Protein AF-A0A6G0Y316-F1 (afdb_monomer_lite)

Sequence (237 aa):
MKHICSESQSTNQQKNETEIEQNKGTGRTFQEKWKKLYPWIVYHNDKVFCSRCTTAVQNNIVLPQTTIVDKNTKNAFVVSGSPFHSAAVYANVAQKRSENIYNTLNTANSKQMKNSRAALLKIISSILYLTKQGLVIRGGHTGNNSNINQLLKLRSSDSIELDSWLSRTACKWTSHEVQNEIVGLLSQYVQTNLIHQIKDSKYFSIIMDETMDNTVEVPNLGQVGNLGHKCRFCLLS

InterPro domains:
  IPR025398 ZMYM1-like, RNase-like domain [PF14291] (82-216)

Organism: Aphis craccivora (NCBI:txid307492)

Secondary structure (DSSP, 8-state):
----------------------------PPPTHHHHH-TTEEEETTEEEEHHHHHHHHTTPPPP--SSGGGTHIIIIIIS--HHHHHHHHHHHHHHHSPPHHHHHHHHHHHHHHHHHHHHHHHHHHHHHHHHTT--TT-SSSGGG-HHHHHHHHHHSS-HHHHHHHT-TT--TTSHHHHHHHHHHHHHHHHHHHHHHHHH-S-----------------------------------

Structure (mmCIF, N/CA/C/O backbone):
data_AF-A0A6G0Y316-F1
#
_entry.id   AF-A0A6G0Y316-F1
#
loop_
_atom_site.group_PDB
_atom_site.id
_atom_site.type_symbol
_atom_site.label_atom_id
_atom_site.label_alt_id
_atom_site.label_comp_id
_atom_site.label_asym_id
_atom_site.label_entity_id
_atom_site.label_seq_id
_atom_site.pdbx_PDB_ins_code
_atom_site.Cartn_x
_atom_site.Cartn_y
_atom_site.Cartn_z
_atom_site.occupancy
_atom_site.B_iso_or_equiv
_atom_site.auth_seq_id
_atom_site.auth_comp_id
_atom_site.auth_asym_id
_atom_site.auth_atom_id
_atom_site.pdbx_PDB_model_num
ATOM 1 N N . MET A 1 1 ? -29.383 -5.061 -45.281 1.00 30.09 1 MET A N 1
ATOM 2 C CA . MET A 1 1 ? -30.249 -4.588 -46.384 1.00 30.09 1 MET A CA 1
ATOM 3 C C . MET A 1 1 ? -29.635 -3.286 -46.885 1.00 30.09 1 MET A C 1
ATOM 5 O O . MET A 1 1 ? -29.438 -2.412 -46.061 1.00 30.09 1 MET A O 1
ATOM 9 N N . LYS A 1 2 ? -29.030 -3.212 -48.086 1.00 29.86 2 LYS A N 1
ATOM 10 C CA . LYS A 1 2 ? -29.709 -3.069 -49.398 1.00 29.86 2 LYS A CA 1
ATOM 11 C C . LYS A 1 2 ? -30.721 -1.912 -49.309 1.00 29.86 2 LYS A C 1
ATOM 13 O O . LYS A 1 2 ? -31.625 -2.016 -48.498 1.00 29.86 2 LYS A O 1
ATOM 18 N N . HIS A 1 3 ? -30.631 -0.806 -50.043 1.00 27.72 3 HIS A N 1
ATOM 19 C CA . HIS A 1 3 ? -30.512 -0.665 -51.501 1.00 27.72 3 HIS A CA 1
ATOM 20 C C . HIS A 1 3 ? -30.555 0.867 -51.826 1.00 27.72 3 HIS A C 1
ATOM 22 O O . HIS A 1 3 ? -31.036 1.602 -50.974 1.00 27.72 3 HIS A O 1
ATOM 28 N N . ILE A 1 4 ? -29.881 1.369 -52.888 1.00 29.34 4 ILE A N 1
ATOM 29 C CA . ILE A 1 4 ? -30.464 1.961 -54.144 1.00 29.34 4 ILE A CA 1
ATOM 30 C C . ILE A 1 4 ? -31.192 3.314 -53.905 1.00 29.34 4 ILE A C 1
ATOM 32 O O . ILE A 1 4 ? -31.864 3.447 -52.900 1.00 29.34 4 ILE A O 1
ATOM 36 N N . CYS A 1 5 ? -31.104 4.400 -54.683 1.00 26.72 5 CYS A N 1
ATOM 37 C CA . CYS A 1 5 ? -31.154 4.691 -56.134 1.00 26.72 5 CYS A CA 1
ATOM 38 C C . CYS A 1 5 ? -30.609 6.136 -56.321 1.00 26.72 5 CYS A C 1
ATOM 40 O O . CYS A 1 5 ? -30.581 6.875 -55.340 1.00 26.72 5 CYS A O 1
ATOM 42 N N . SER A 1 6 ? -29.978 6.516 -57.444 1.00 28.28 6 SER A N 1
ATOM 43 C CA . SER A 1 6 ? -30.568 7.234 -58.614 1.00 28.28 6 SER A CA 1
ATOM 44 C C . SER A 1 6 ? -31.285 8.552 -58.240 1.00 28.28 6 SER A C 1
ATOM 46 O O . SER A 1 6 ? -31.876 8.657 -57.181 1.00 28.28 6 SER A O 1
ATOM 48 N N . GLU A 1 7 ? -31.277 9.648 -58.995 1.00 28.58 7 GLU A N 1
ATOM 49 C CA . GLU A 1 7 ? -31.195 9.872 -60.436 1.00 28.58 7 GLU A CA 1
ATOM 50 C C . GLU A 1 7 ? -31.144 11.395 -60.640 1.00 28.58 7 GLU A C 1
ATOM 52 O O . GLU A 1 7 ? -31.809 1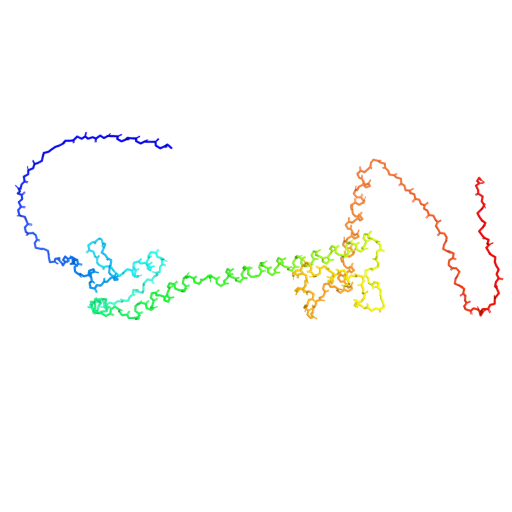2.122 -59.909 1.00 28.58 7 GLU A O 1
ATOM 57 N N . SER A 1 8 ? -30.457 11.864 -61.678 1.00 31.41 8 SER A N 1
ATOM 58 C CA . SER A 1 8 ? -31.070 12.790 -62.641 1.00 31.41 8 SER A CA 1
ATOM 59 C C . SER A 1 8 ? -30.117 12.972 -63.817 1.00 31.41 8 SER A C 1
ATOM 61 O O . SER A 1 8 ? -29.090 13.644 -63.727 1.00 31.41 8 SER A O 1
ATOM 63 N N . GLN A 1 9 ? -30.467 12.292 -64.905 1.00 29.30 9 GLN A N 1
ATOM 64 C CA . GLN A 1 9 ? -29.937 12.485 -66.246 1.00 29.30 9 GLN A CA 1
ATOM 65 C C . GLN A 1 9 ? -30.509 13.768 -66.850 1.00 29.30 9 GLN A C 1
ATOM 67 O O . GLN A 1 9 ? -31.680 14.067 -66.636 1.00 29.30 9 GLN A O 1
ATOM 72 N N . SER A 1 10 ? -29.744 14.396 -67.739 1.00 27.05 10 SER A N 1
ATOM 73 C CA . SER A 1 10 ? -30.272 14.819 -69.041 1.00 27.05 10 SER A CA 1
ATOM 74 C C . SER A 1 10 ? -29.115 15.181 -69.980 1.00 27.05 10 SER A C 1
ATOM 76 O O . SER A 1 10 ? -28.411 16.149 -69.721 1.00 27.05 10 SER A O 1
ATOM 78 N N . THR A 1 11 ? -28.936 14.338 -71.015 1.00 26.19 11 THR A N 1
ATOM 79 C CA . THR A 1 11 ? -28.810 14.659 -72.464 1.00 26.19 11 THR A CA 1
ATOM 80 C C . THR A 1 11 ? -27.903 15.816 -72.911 1.00 26.19 11 THR A C 1
ATOM 82 O O . THR A 1 11 ? -27.936 16.882 -72.330 1.00 26.19 11 THR A O 1
ATOM 85 N N . ASN A 1 12 ? -27.208 15.819 -74.048 1.00 27.95 12 ASN A N 1
ATOM 86 C CA . ASN A 1 12 ? -26.879 14.904 -75.144 1.00 27.95 12 ASN A CA 1
ATOM 87 C C . ASN A 1 12 ? -26.007 15.757 -76.113 1.00 27.95 12 ASN A C 1
ATOM 89 O O . ASN A 1 12 ? -26.073 16.981 -76.068 1.00 27.95 12 ASN A O 1
ATOM 93 N N . GLN A 1 13 ? -25.296 15.105 -77.035 1.00 29.95 13 GLN A N 1
ATOM 94 C CA . GLN A 1 13 ? -24.836 15.639 -78.335 1.00 29.95 13 GLN A CA 1
ATOM 95 C C . GLN A 1 13 ? -23.681 16.669 -78.409 1.00 29.95 13 GLN A C 1
ATOM 97 O O . GLN A 1 13 ? -23.852 17.876 -78.345 1.00 29.95 13 GLN A O 1
ATOM 102 N N . GLN A 1 14 ? -22.495 16.107 -78.680 1.00 30.66 14 GLN A N 1
ATOM 103 C CA . GLN A 1 14 ? -21.706 16.247 -79.921 1.00 30.66 14 GLN A CA 1
ATOM 104 C C . GLN A 1 14 ? -21.401 17.627 -80.553 1.00 30.66 14 GLN A C 1
ATOM 106 O O . GLN A 1 14 ? -22.294 18.339 -80.990 1.00 30.66 14 GLN A O 1
ATOM 111 N N . LYS A 1 15 ? -20.094 17.757 -80.864 1.00 30.06 15 LYS A N 1
ATOM 112 C CA . LYS A 1 15 ? -19.450 18.446 -82.005 1.00 30.06 15 LYS A CA 1
ATOM 113 C C . LYS A 1 15 ? -19.329 19.977 -81.940 1.00 30.06 15 LYS A C 1
ATOM 115 O O . LYS A 1 15 ? -20.289 20.694 -82.169 1.00 30.06 15 LYS A O 1
ATOM 120 N N . ASN A 1 16 ? -18.099 20.479 -81.828 1.00 24.98 16 ASN A N 1
ATOM 121 C CA . ASN A 1 16 ? -17.322 20.851 -83.016 1.00 24.98 16 ASN A CA 1
ATOM 122 C C . ASN A 1 16 ? -15.906 21.316 -82.656 1.00 24.98 16 ASN A C 1
ATOM 124 O O . ASN A 1 16 ? -15.668 21.968 -81.644 1.00 24.98 16 ASN A O 1
ATOM 128 N N . GLU A 1 17 ? -14.992 20.918 -83.532 1.00 42.06 17 GLU A N 1
ATOM 129 C CA . GLU A 1 17 ? -13.629 21.404 -83.689 1.00 42.06 17 GLU A CA 1
ATOM 130 C C . GLU A 1 17 ? -13.634 22.872 -84.110 1.00 42.06 17 GLU A C 1
ATOM 132 O O . GLU A 1 17 ? -14.429 23.226 -84.971 1.00 42.06 17 GLU A O 1
ATOM 137 N N . THR A 1 18 ? -12.726 23.652 -83.519 1.00 28.59 18 THR A N 1
ATOM 138 C CA . THR A 1 18 ? -12.012 24.862 -83.993 1.00 28.59 18 THR A CA 1
ATOM 139 C C . THR A 1 18 ? -11.603 25.589 -82.707 1.00 28.59 18 THR A C 1
ATOM 141 O O . THR A 1 18 ? -12.419 25.746 -81.813 1.00 28.59 18 THR A O 1
ATOM 144 N N . GLU A 1 19 ? -10.370 25.985 -82.441 1.00 30.44 19 GLU A N 1
ATOM 145 C CA . GLU A 1 19 ? -9.339 26.479 -83.329 1.00 30.44 19 GLU A CA 1
ATOM 146 C C . GLU A 1 19 ? -8.000 26.433 -82.587 1.00 30.44 19 GLU A C 1
ATOM 148 O O . GLU A 1 19 ? -7.910 26.441 -81.359 1.00 30.44 19 GLU A O 1
ATOM 153 N N . ILE A 1 20 ? -6.950 26.349 -83.386 1.00 41.41 20 ILE A N 1
ATOM 154 C CA . ILE A 1 20 ? -5.558 26.324 -82.979 1.00 41.41 20 ILE A CA 1
ATOM 155 C C . ILE A 1 20 ? -5.192 27.699 -82.411 1.00 41.41 20 ILE A C 1
ATOM 157 O O . ILE A 1 20 ? -5.025 28.647 -83.169 1.00 41.41 20 ILE A O 1
ATOM 161 N N . GLU A 1 21 ? -4.938 27.781 -81.107 1.00 32.34 21 GLU A N 1
ATOM 162 C CA . GLU A 1 21 ? -4.032 28.794 -80.565 1.00 32.34 21 GLU A CA 1
ATOM 163 C C . GLU A 1 21 ? -2.784 28.113 -80.011 1.00 32.34 21 GLU A C 1
ATOM 165 O O . GLU A 1 21 ? -2.713 27.620 -78.884 1.00 32.34 21 GLU A O 1
ATOM 170 N N . GLN A 1 22 ? -1.764 28.087 -80.869 1.00 41.47 22 GLN A N 1
ATOM 171 C CA . GLN A 1 22 ? -0.386 27.812 -80.500 1.00 41.47 22 GLN A CA 1
ATOM 172 C C . GLN A 1 22 ? 0.116 28.908 -79.555 1.00 41.47 22 GLN A C 1
ATOM 174 O O . GLN A 1 22 ? 0.788 29.849 -79.974 1.00 41.47 22 GLN A O 1
ATOM 179 N N . ASN A 1 23 ? -0.153 28.760 -78.260 1.00 35.62 23 ASN A N 1
ATOM 180 C CA . ASN A 1 23 ? 0.552 29.530 -77.248 1.00 35.62 23 ASN A CA 1
ATOM 181 C C . ASN A 1 23 ? 1.878 28.840 -76.909 1.00 35.62 23 ASN A C 1
ATOM 183 O O . ASN A 1 23 ? 1.945 27.813 -76.232 1.00 35.62 23 ASN A O 1
ATOM 187 N N . LYS A 1 24 ? 2.959 29.427 -77.432 1.00 44.09 24 LYS A N 1
ATOM 188 C CA . LYS A 1 24 ? 4.353 29.118 -77.108 1.00 44.09 24 LYS A CA 1
ATOM 189 C C . LYS A 1 24 ? 4.601 29.330 -75.610 1.00 44.09 24 LYS A C 1
ATOM 191 O O . LYS A 1 24 ? 4.975 30.415 -75.181 1.00 44.09 24 LYS A O 1
ATOM 196 N N . GLY A 1 25 ? 4.458 28.267 -74.828 1.00 38.62 25 GLY A N 1
ATOM 197 C CA . GLY A 1 25 ? 4.992 28.161 -73.475 1.00 38.62 25 GLY A CA 1
ATOM 198 C C . GLY A 1 25 ? 5.894 26.937 -73.400 1.00 38.62 25 GLY A C 1
ATOM 199 O O . GLY A 1 25 ? 5.439 25.814 -73.588 1.00 38.62 25 GLY A O 1
ATOM 200 N N . THR A 1 26 ? 7.187 27.130 -73.160 1.00 51.91 26 THR A N 1
ATOM 201 C CA . THR A 1 26 ? 8.168 26.051 -72.981 1.00 51.91 26 THR A CA 1
ATOM 202 C C . THR A 1 26 ? 7.881 25.261 -71.697 1.00 51.91 26 THR A C 1
ATOM 204 O O . THR A 1 26 ? 8.525 25.472 -70.671 1.00 51.91 26 THR A O 1
ATOM 207 N N . GLY A 1 27 ? 6.894 24.368 -71.725 1.00 51.12 27 GLY A N 1
ATOM 208 C CA . GLY A 1 27 ? 6.526 23.505 -70.606 1.00 51.12 27 GLY A CA 1
ATOM 209 C C . GLY A 1 27 ? 7.041 22.089 -70.826 1.00 51.12 27 GLY A C 1
ATOM 210 O O . GLY A 1 27 ? 6.625 21.412 -71.760 1.00 51.12 27 GLY A O 1
ATOM 211 N N . ARG A 1 28 ? 7.955 21.611 -69.974 1.00 59.91 28 ARG A N 1
ATOM 212 C CA . ARG A 1 28 ? 8.320 20.186 -69.960 1.00 59.91 28 ARG A CA 1
ATOM 213 C C . ARG A 1 28 ? 7.129 19.398 -69.413 1.00 59.91 28 ARG A C 1
ATOM 215 O O . ARG A 1 28 ? 6.837 19.503 -68.228 1.00 59.91 28 ARG A O 1
ATOM 222 N N . THR A 1 29 ? 6.470 18.607 -70.251 1.00 65.94 29 THR A N 1
ATOM 223 C CA . THR A 1 29 ? 5.375 17.724 -69.826 1.00 65.94 29 THR A CA 1
ATOM 224 C C . THR A 1 29 ? 5.932 16.491 -69.112 1.00 65.94 29 THR A C 1
ATOM 226 O O . THR A 1 29 ? 6.978 15.958 -69.499 1.00 65.94 29 THR A O 1
ATOM 229 N N . PHE A 1 30 ? 5.256 16.036 -68.054 1.00 72.88 30 PHE A N 1
ATOM 230 C CA . PHE A 1 30 ? 5.638 14.821 -67.336 1.00 72.88 30 PHE A CA 1
ATOM 231 C C . PHE A 1 30 ? 5.630 13.611 -68.272 1.00 72.88 30 PHE A C 1
ATOM 233 O O . PHE A 1 30 ? 4.677 13.393 -69.016 1.00 72.88 30 PHE A O 1
ATOM 240 N N . GLN A 1 31 ? 6.698 12.814 -68.232 1.00 78.62 31 GLN A N 1
ATOM 241 C CA . GLN A 1 31 ? 6.806 11.612 -69.050 1.00 78.62 31 GLN A CA 1
ATOM 242 C C . GLN A 1 31 ? 6.522 10.388 -68.189 1.00 78.62 31 GLN A C 1
ATOM 244 O O . GLN A 1 31 ? 7.247 10.117 -67.235 1.00 78.62 31 GLN A O 1
ATOM 249 N N . GLU A 1 32 ? 5.522 9.593 -68.564 1.00 73.69 32 GLU A N 1
ATOM 250 C CA . GLU A 1 32 ? 5.104 8.410 -67.799 1.00 73.69 32 GLU A CA 1
ATOM 251 C C . GLU A 1 32 ? 6.239 7.385 -67.615 1.00 73.69 32 GLU A C 1
ATOM 253 O O . GLU A 1 32 ? 6.341 6.715 -66.585 1.00 73.69 32 GLU A O 1
ATOM 258 N N . LYS A 1 33 ? 7.186 7.344 -68.561 1.00 79.00 33 LYS A N 1
ATOM 259 C CA . LYS A 1 33 ? 8.411 6.538 -68.464 1.00 79.00 33 LYS A CA 1
ATOM 260 C C . LYS A 1 33 ? 9.252 6.858 -67.220 1.00 79.00 33 LYS A C 1
ATOM 262 O O . LYS A 1 33 ? 9.916 5.970 -66.693 1.00 79.00 33 LYS A O 1
ATOM 267 N N . TRP A 1 34 ? 9.196 8.090 -66.707 1.00 78.25 34 TRP A N 1
ATOM 268 C CA . TRP A 1 34 ? 9.907 8.485 -65.487 1.00 78.25 34 TRP A CA 1
ATOM 269 C C . TRP A 1 34 ? 9.368 7.776 -64.251 1.00 78.25 34 TRP A C 1
ATOM 271 O O . TRP A 1 34 ? 10.148 7.471 -63.361 1.00 78.25 34 TRP A O 1
ATOM 281 N N . LYS A 1 35 ? 8.077 7.429 -64.217 1.00 75.12 35 LYS A N 1
ATOM 282 C CA . LYS A 1 35 ? 7.497 6.648 -63.118 1.00 75.12 35 LYS A CA 1
ATOM 283 C C . LYS A 1 35 ? 8.056 5.222 -63.072 1.00 75.12 35 LYS A C 1
ATOM 285 O O . LYS A 1 35 ? 8.214 4.662 -61.993 1.00 75.12 35 LYS A O 1
ATOM 290 N N . LYS A 1 36 ? 8.390 4.654 -64.239 1.00 75.81 36 LYS A N 1
ATOM 291 C CA . LYS A 1 36 ? 9.028 3.331 -64.358 1.00 75.81 36 LYS A CA 1
ATOM 292 C C . LYS A 1 36 ? 10.514 3.372 -63.983 1.00 75.81 36 LYS A C 1
ATOM 294 O O . LYS A 1 36 ? 10.997 2.454 -63.335 1.00 75.81 36 LYS A O 1
ATOM 299 N N . LEU A 1 37 ? 11.221 4.435 -64.372 1.00 74.12 37 LEU A N 1
ATOM 300 C CA . LEU A 1 37 ? 12.652 4.625 -64.088 1.00 74.12 37 LEU A CA 1
ATOM 301 C C . LEU A 1 37 ? 12.929 5.072 -62.642 1.00 74.12 37 LEU A C 1
ATOM 303 O O . LEU A 1 37 ? 13.958 4.716 -62.075 1.00 74.12 37 LEU A O 1
ATOM 307 N N . TYR A 1 38 ? 12.013 5.831 -62.037 1.00 74.50 38 TYR A N 1
ATOM 308 C CA . TYR A 1 38 ? 12.184 6.450 -60.723 1.00 74.50 38 TYR A CA 1
ATOM 309 C C . TYR A 1 38 ? 10.939 6.233 -59.844 1.00 74.50 38 TYR A C 1
ATOM 311 O O . TYR A 1 38 ? 10.096 7.125 -59.720 1.00 74.50 38 TYR A O 1
ATOM 319 N N . PRO A 1 39 ? 10.819 5.070 -59.175 1.00 72.81 39 PRO A N 1
ATOM 320 C CA . PRO A 1 39 ? 9.644 4.731 -58.361 1.00 72.81 39 PRO A CA 1
ATOM 321 C C . PRO A 1 39 ? 9.374 5.678 -57.178 1.00 72.81 39 PRO A C 1
ATOM 323 O O . PRO A 1 39 ? 8.288 5.677 -56.609 1.00 72.81 39 PRO A O 1
ATOM 326 N N . TRP A 1 40 ? 10.364 6.479 -56.779 1.00 71.31 40 TRP A N 1
ATOM 327 C CA . TRP A 1 40 ? 10.285 7.423 -55.661 1.00 71.31 40 TRP A CA 1
ATOM 328 C C . TRP A 1 40 ? 9.696 8.795 -56.051 1.00 71.31 40 TRP A C 1
ATOM 330 O O . TRP A 1 40 ? 9.574 9.666 -55.191 1.00 71.31 40 TRP A O 1
ATOM 340 N N . ILE A 1 41 ? 9.316 8.999 -57.316 1.00 78.06 41 ILE A N 1
ATOM 341 C CA . ILE A 1 41 ? 8.699 10.235 -57.816 1.00 78.06 41 ILE A CA 1
ATOM 342 C C . ILE A 1 41 ? 7.165 10.175 -57.716 1.00 78.06 41 ILE A C 1
ATOM 344 O O . ILE A 1 41 ? 6.537 9.197 -58.118 1.00 78.06 41 ILE A O 1
ATOM 348 N N . VAL A 1 42 ? 6.553 11.264 -57.244 1.00 76.69 42 VAL A N 1
ATOM 349 C CA . VAL A 1 42 ? 5.101 11.496 -57.210 1.00 76.69 42 VAL A CA 1
ATOM 350 C C . VAL A 1 42 ? 4.769 12.719 -58.059 1.00 76.69 42 VAL A C 1
ATOM 352 O O . VAL A 1 42 ? 5.425 13.752 -57.942 1.00 76.69 42 VAL A O 1
ATOM 355 N N . TYR A 1 43 ? 3.748 12.615 -58.907 1.00 79.12 43 TYR A N 1
ATOM 356 C CA . TYR A 1 43 ? 3.261 13.725 -59.726 1.00 79.12 43 TYR A CA 1
ATOM 357 C C . TYR A 1 43 ? 2.010 14.339 -59.097 1.00 79.12 43 TYR A C 1
ATOM 359 O O . TYR A 1 43 ? 1.051 13.622 -58.814 1.00 79.12 43 TYR A O 1
ATOM 367 N N . HIS A 1 44 ? 2.028 15.649 -58.862 1.00 75.38 44 HIS A N 1
ATOM 368 C CA . HIS A 1 44 ? 0.893 16.392 -58.317 1.00 75.38 44 HIS A CA 1
ATOM 369 C C . HIS A 1 44 ? 0.945 17.848 -58.802 1.00 75.38 44 HIS A C 1
ATOM 37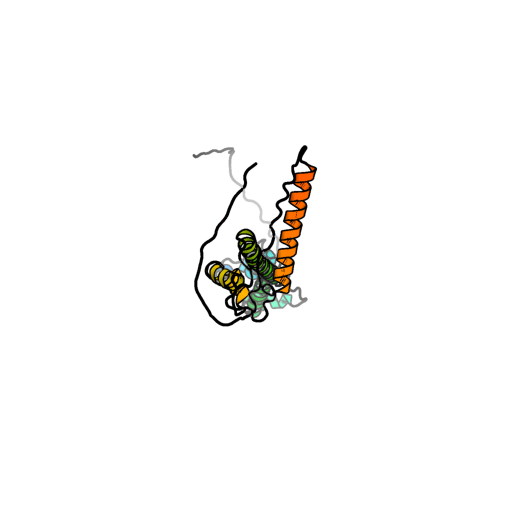1 O O . HIS A 1 44 ? 2.025 18.434 -58.834 1.00 75.38 44 HIS A O 1
ATOM 377 N N . ASN A 1 45 ? -0.194 18.439 -59.175 1.00 73.19 45 ASN A N 1
ATOM 378 C CA . ASN A 1 45 ? -0.311 19.836 -59.636 1.00 73.19 45 ASN A CA 1
ATOM 379 C C . ASN A 1 45 ? 0.756 20.249 -60.669 1.00 73.19 45 ASN A C 1
ATOM 381 O O . ASN A 1 45 ? 1.475 21.231 -60.475 1.00 73.19 45 ASN A O 1
ATOM 385 N N . ASP A 1 46 ? 0.911 19.448 -61.724 1.00 70.00 46 ASP A N 1
ATOM 386 C CA . ASP A 1 46 ? 1.880 19.657 -62.807 1.00 70.00 46 ASP A CA 1
ATOM 387 C C . ASP A 1 46 ? 3.354 19.773 -62.396 1.00 70.00 46 ASP A C 1
ATOM 389 O O . ASP A 1 46 ? 4.204 20.280 -63.131 1.00 70.00 46 ASP A O 1
ATOM 393 N N . LYS A 1 47 ? 3.686 19.243 -61.215 1.00 73.50 47 LYS A N 1
ATOM 394 C CA . LYS A 1 47 ? 5.039 19.199 -60.667 1.00 73.50 47 LYS A CA 1
ATOM 395 C C . LYS A 1 47 ? 5.388 17.793 -60.193 1.00 73.50 47 LYS A C 1
ATOM 397 O O . LYS A 1 47 ? 4.540 16.988 -59.808 1.00 73.50 47 LYS A O 1
ATOM 402 N N . VAL A 1 48 ? 6.682 17.501 -60.238 1.00 72.56 48 VAL A N 1
ATOM 403 C CA . VAL A 1 48 ? 7.271 16.242 -59.782 1.00 72.56 48 VAL A CA 1
ATOM 404 C C . VAL A 1 48 ? 7.873 16.449 -58.398 1.00 72.56 48 VAL A C 1
ATOM 406 O O . VAL A 1 48 ? 8.739 17.300 -58.214 1.00 72.56 48 VAL A O 1
ATOM 409 N N . PHE A 1 49 ? 7.432 15.640 -57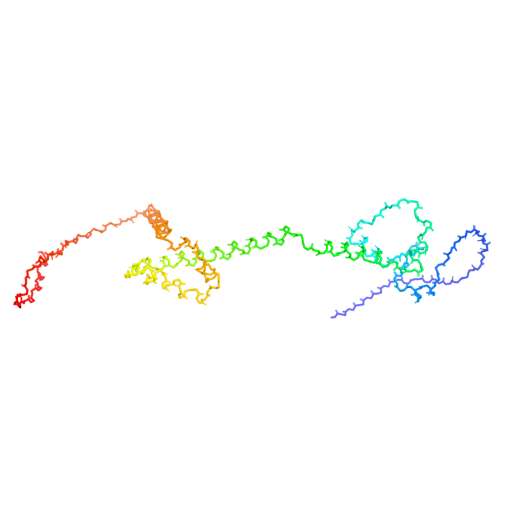.440 1.00 72.75 49 PHE A N 1
ATOM 410 C CA . PHE A 1 49 ? 7.898 15.639 -56.059 1.00 72.75 49 PHE A CA 1
ATOM 411 C C . PHE A 1 49 ? 8.547 14.303 -55.699 1.00 72.75 49 PHE A C 1
ATOM 413 O O . PHE A 1 49 ? 8.247 13.262 -56.277 1.00 72.75 49 PHE A O 1
ATOM 420 N N . CYS A 1 50 ? 9.426 14.317 -54.702 1.00 74.25 50 CYS A N 1
ATOM 421 C CA . CYS A 1 50 ? 9.925 13.099 -54.073 1.00 74.25 50 CYS A CA 1
ATOM 422 C C . CYS A 1 50 ? 8.880 12.582 -53.073 1.00 74.25 50 CYS A C 1
ATOM 424 O O . CYS A 1 50 ? 8.493 13.318 -52.166 1.00 74.25 50 CYS A O 1
ATOM 426 N N . SER A 1 51 ? 8.470 11.314 -53.184 1.00 72.50 51 SER A N 1
ATOM 427 C CA . SER A 1 51 ? 7.492 10.676 -52.286 1.00 72.50 51 SER A CA 1
ATOM 428 C C . SER A 1 51 ? 7.873 10.817 -50.812 1.00 72.50 51 SER A C 1
ATOM 430 O O . SER A 1 51 ? 7.022 11.066 -49.955 1.00 72.50 51 SER A O 1
ATOM 432 N N . ARG A 1 52 ? 9.174 10.719 -50.519 1.00 69.56 52 ARG A N 1
ATOM 433 C CA . ARG A 1 52 ? 9.734 10.846 -49.170 1.00 69.56 52 ARG A CA 1
ATOM 434 C C . ARG A 1 52 ? 9.645 12.282 -48.655 1.00 69.56 52 ARG A C 1
ATOM 436 O O . ARG A 1 52 ? 9.265 12.473 -47.505 1.00 69.56 52 ARG A O 1
ATOM 443 N N . CYS A 1 53 ? 9.904 13.286 -49.498 1.00 68.75 53 CYS A N 1
ATOM 444 C CA . CYS A 1 53 ? 9.696 14.697 -49.150 1.00 68.75 53 CYS A CA 1
ATOM 445 C C . CYS A 1 53 ? 8.222 15.011 -48.909 1.00 68.75 53 CYS A C 1
ATOM 447 O O . CYS A 1 53 ? 7.897 15.662 -47.923 1.00 68.75 53 CYS A O 1
ATOM 449 N N . THR A 1 54 ? 7.332 14.530 -49.780 1.00 69.56 54 THR A N 1
ATOM 450 C CA . THR A 1 54 ? 5.885 14.721 -49.628 1.00 69.56 54 THR A CA 1
ATOM 451 C C . THR A 1 54 ? 5.400 14.119 -48.312 1.00 69.56 54 THR A C 1
ATOM 453 O O . THR A 1 54 ? 4.699 14.785 -47.556 1.00 69.56 54 THR A O 1
ATOM 456 N N . THR A 1 55 ? 5.856 12.907 -47.985 1.00 69.88 55 THR A N 1
ATOM 457 C CA . THR A 1 55 ? 5.554 12.251 -46.705 1.00 69.88 55 THR A CA 1
ATOM 458 C C . THR A 1 55 ? 6.120 13.043 -45.521 1.00 69.88 55 THR A C 1
ATOM 460 O O . THR A 1 55 ? 5.445 13.196 -44.507 1.00 69.88 55 THR A O 1
ATOM 463 N N . ALA A 1 56 ? 7.338 13.583 -45.623 1.00 63.88 56 ALA A N 1
ATOM 464 C CA . ALA A 1 56 ? 7.942 14.387 -44.560 1.00 63.88 56 ALA A CA 1
ATOM 465 C C . ALA A 1 56 ? 7.146 15.677 -44.284 1.00 63.88 56 ALA A C 1
ATOM 467 O O . ALA A 1 56 ? 6.840 15.971 -43.129 1.00 63.88 56 ALA A O 1
ATOM 468 N N . VAL A 1 57 ? 6.739 16.397 -45.333 1.00 63.84 57 VAL A N 1
ATOM 469 C CA . VAL A 1 57 ? 5.914 17.612 -45.219 1.00 63.84 57 VAL A CA 1
ATOM 470 C C . VAL A 1 57 ? 4.529 17.291 -44.649 1.00 63.84 57 VAL A C 1
ATOM 472 O O . VAL A 1 57 ? 4.081 17.986 -43.744 1.00 63.84 57 VAL A O 1
ATOM 475 N N . GLN A 1 58 ? 3.885 16.203 -45.089 1.00 69.12 58 GLN A N 1
ATOM 476 C CA . GLN A 1 58 ? 2.613 15.727 -44.514 1.00 69.12 58 GLN A CA 1
ATOM 477 C C . GLN A 1 58 ? 2.726 15.402 -43.018 1.00 69.12 58 GLN A C 1
ATOM 479 O O . GLN A 1 58 ? 1.778 15.595 -42.264 1.00 69.12 58 GLN A O 1
ATOM 484 N N . ASN A 1 59 ? 3.899 14.949 -42.571 1.00 64.88 59 ASN A N 1
ATOM 485 C CA . ASN A 1 59 ? 4.199 14.717 -41.160 1.00 64.88 59 ASN A CA 1
ATOM 486 C C . ASN A 1 59 ? 4.692 15.983 -40.433 1.00 64.88 59 ASN A C 1
ATOM 488 O O . ASN A 1 59 ? 5.259 15.867 -39.347 1.00 64.88 59 ASN A O 1
ATOM 492 N N . ASN A 1 60 ? 4.493 17.189 -40.982 1.00 62.38 60 ASN A N 1
ATOM 493 C CA . ASN A 1 60 ? 4.925 18.474 -40.414 1.00 62.38 60 ASN A CA 1
ATOM 494 C C . ASN A 1 60 ? 6.430 18.516 -40.081 1.00 62.38 60 ASN A C 1
ATOM 496 O O . ASN A 1 60 ? 6.823 18.982 -39.008 1.00 62.38 60 ASN A O 1
ATOM 500 N N . ILE A 1 61 ? 7.277 17.936 -40.934 1.00 58.75 61 ILE A N 1
ATOM 501 C CA . ILE A 1 61 ? 8.737 18.025 -40.809 1.00 58.75 61 ILE A CA 1
ATOM 502 C C . ILE A 1 61 ? 9.204 19.230 -41.626 1.00 58.75 61 ILE A C 1
ATOM 504 O O . ILE A 1 61 ? 8.923 19.318 -42.821 1.00 58.75 61 ILE A O 1
ATOM 508 N N . VAL A 1 62 ? 9.920 20.155 -40.982 1.00 56.44 62 VAL A N 1
ATOM 509 C CA . VAL A 1 62 ? 10.504 21.321 -41.655 1.00 56.44 62 VAL A CA 1
ATOM 510 C C . VAL A 1 62 ? 11.662 20.841 -42.523 1.00 56.44 62 VAL A C 1
ATOM 512 O O . VAL A 1 62 ? 12.643 20.294 -42.021 1.00 56.44 62 VAL A O 1
ATOM 515 N N . LEU A 1 63 ? 11.539 21.018 -43.837 1.00 55.53 63 LEU A N 1
ATOM 516 C CA . LEU A 1 63 ? 12.640 20.767 -44.759 1.00 55.53 63 LEU A CA 1
ATOM 517 C C . LEU A 1 63 ? 13.611 21.957 -44.699 1.00 55.53 63 LEU A C 1
ATOM 519 O O . LEU A 1 63 ? 13.147 23.100 -44.689 1.00 55.53 63 LEU A O 1
ATOM 523 N N . PRO A 1 64 ? 14.935 21.729 -44.663 1.00 50.78 64 PRO A N 1
ATOM 524 C CA . PRO A 1 64 ? 15.895 22.824 -44.662 1.00 50.78 64 PRO A CA 1
ATOM 525 C C . PRO A 1 64 ? 15.741 23.652 -45.946 1.00 50.78 64 PRO A C 1
ATOM 527 O O . PRO A 1 64 ? 15.899 23.128 -47.047 1.00 50.78 64 PRO A O 1
ATOM 530 N N . GLN A 1 65 ? 15.425 24.942 -45.806 1.00 50.38 65 GLN A N 1
ATOM 531 C CA . GLN A 1 65 ? 15.542 25.913 -46.892 1.00 50.38 65 GLN A CA 1
ATOM 532 C C . GLN A 1 65 ? 16.974 26.440 -46.899 1.00 50.38 65 GLN A C 1
ATOM 534 O O . GLN A 1 65 ? 17.353 27.218 -46.026 1.00 50.38 65 GLN A O 1
ATOM 539 N N . THR A 1 66 ? 17.777 26.027 -47.875 1.00 45.66 66 THR A N 1
ATOM 540 C CA . THR A 1 66 ? 19.064 26.672 -48.146 1.00 45.66 66 THR A CA 1
ATOM 541 C C . THR A 1 66 ? 19.109 27.184 -49.582 1.00 45.66 66 THR A C 1
ATOM 543 O O . THR A 1 66 ? 18.613 26.566 -50.519 1.00 45.66 66 THR A O 1
ATOM 546 N N . THR A 1 67 ? 19.642 28.394 -49.708 1.00 47.16 67 THR A N 1
ATOM 547 C CA . THR A 1 67 ? 19.661 29.296 -50.864 1.00 47.16 67 THR A CA 1
ATOM 548 C C . THR A 1 67 ? 20.500 28.802 -52.053 1.00 47.16 67 THR A C 1
ATOM 550 O O . THR A 1 67 ? 21.423 28.016 -51.886 1.00 47.16 67 THR A O 1
ATOM 553 N N . ILE A 1 68 ? 20.203 29.333 -53.255 1.00 46.44 68 ILE A N 1
ATOM 554 C CA . ILE A 1 68 ? 20.961 29.357 -54.542 1.00 46.44 68 ILE A CA 1
ATOM 555 C C . ILE A 1 68 ? 21.358 27.995 -55.176 1.00 46.44 68 ILE A C 1
ATOM 557 O O . ILE A 1 68 ? 21.512 27.908 -56.397 1.00 46.44 68 ILE A O 1
ATOM 561 N N . VAL A 1 69 ? 21.433 26.899 -54.421 1.00 47.66 69 VAL A N 1
ATOM 562 C CA . VAL A 1 69 ? 21.860 25.558 -54.885 1.00 47.66 69 VAL A CA 1
ATOM 563 C C . VAL A 1 69 ? 20.773 24.825 -55.702 1.00 47.66 69 VAL A C 1
ATOM 565 O O . VAL A 1 69 ? 20.989 23.724 -56.212 1.00 47.66 69 VAL A O 1
ATOM 568 N N . ASP A 1 70 ? 19.628 25.469 -55.945 1.00 49.56 70 ASP A N 1
ATOM 569 C CA . ASP A 1 70 ? 18.506 24.911 -56.707 1.00 49.56 70 ASP A CA 1
ATOM 570 C C . ASP A 1 70 ? 18.826 24.599 -58.177 1.00 49.56 70 ASP A C 1
ATOM 572 O O . ASP A 1 70 ? 18.148 23.781 -58.794 1.00 49.56 70 ASP A O 1
ATOM 576 N N . LYS A 1 71 ? 19.907 25.146 -58.748 1.00 42.72 71 LYS A N 1
ATOM 577 C CA . LYS A 1 71 ? 20.378 24.764 -60.096 1.00 42.72 71 LYS A CA 1
ATOM 578 C C . LYS A 1 71 ? 21.035 23.379 -60.151 1.00 42.72 71 LYS A C 1
ATOM 580 O O . LYS A 1 71 ? 20.942 22.708 -61.177 1.00 42.72 71 LYS A O 1
ATOM 585 N N . ASN A 1 72 ? 21.629 22.910 -59.052 1.00 46.72 72 ASN A N 1
ATOM 586 C CA . ASN A 1 72 ? 22.278 21.593 -58.981 1.00 46.72 72 ASN A CA 1
ATOM 587 C C . ASN A 1 72 ? 21.304 20.467 -58.583 1.00 46.72 72 ASN A C 1
ATOM 589 O O . ASN A 1 72 ? 21.648 19.283 -58.651 1.00 46.72 72 ASN A O 1
ATOM 593 N N . THR A 1 73 ? 20.063 20.817 -58.223 1.00 50.34 73 THR A N 1
ATOM 594 C CA . THR A 1 73 ? 19.012 19.879 -57.793 1.00 50.34 73 THR A CA 1
ATOM 595 C C . THR A 1 73 ? 18.649 18.851 -58.852 1.00 50.34 73 THR A C 1
ATOM 597 O O . THR A 1 73 ? 18.267 17.741 -58.499 1.00 50.34 73 THR A O 1
ATOM 600 N N . LYS A 1 74 ? 18.845 19.142 -60.145 1.00 44.50 74 LYS A N 1
ATOM 601 C CA . LYS A 1 74 ? 18.618 18.145 -61.199 1.00 44.50 74 LYS A CA 1
ATOM 602 C C . LYS A 1 74 ? 19.540 16.930 -61.033 1.00 44.50 74 LYS A C 1
ATOM 604 O O . LYS A 1 74 ? 19.065 15.809 -61.157 1.00 44.50 74 LYS A O 1
ATOM 609 N N . ASN A 1 75 ? 20.814 17.122 -60.689 1.00 43.75 75 ASN A N 1
ATOM 610 C CA . ASN A 1 75 ? 21.738 16.000 -60.485 1.00 43.75 75 ASN A CA 1
ATOM 611 C C . ASN A 1 75 ? 21.486 15.286 -59.147 1.00 43.75 75 ASN A C 1
ATOM 613 O O . ASN A 1 75 ? 21.529 14.060 -59.100 1.00 43.75 75 ASN A O 1
ATOM 617 N N . ALA A 1 76 ? 21.151 16.031 -58.089 1.00 49.03 76 ALA A N 1
ATOM 618 C CA . ALA A 1 76 ? 20.896 15.466 -56.761 1.00 49.03 76 ALA A CA 1
ATOM 619 C C . ALA A 1 76 ? 19.562 14.699 -56.654 1.00 49.03 76 ALA A C 1
ATOM 621 O O . ALA A 1 76 ? 19.498 13.676 -55.969 1.00 49.03 76 ALA A O 1
ATOM 622 N N . PHE A 1 77 ? 18.510 15.176 -57.331 1.00 50.94 77 PHE A N 1
ATOM 623 C CA . PHE A 1 77 ? 17.199 14.528 -57.351 1.00 50.94 77 PHE A CA 1
ATOM 624 C C . PHE A 1 77 ? 17.094 13.498 -58.474 1.00 50.94 77 PHE A C 1
ATOM 626 O O . PHE A 1 77 ? 16.724 12.369 -58.202 1.00 50.94 77 PHE A O 1
ATOM 633 N N . VAL A 1 78 ? 17.426 13.838 -59.723 1.00 47.97 78 VAL A N 1
ATOM 634 C CA . VAL A 1 78 ? 17.036 13.011 -60.883 1.00 47.97 78 VAL A CA 1
ATOM 635 C C . VAL A 1 78 ? 18.015 11.869 -61.171 1.00 47.97 78 VAL A C 1
ATOM 637 O O . VAL A 1 78 ? 17.591 10.832 -61.670 1.00 47.97 78 VAL A O 1
ATOM 640 N N . VAL A 1 79 ? 19.311 12.024 -60.876 1.00 44.62 79 VAL A N 1
ATOM 641 C CA . VAL A 1 79 ? 20.329 11.066 -61.353 1.00 44.62 79 VAL A CA 1
ATOM 642 C C . VAL A 1 79 ? 20.725 10.036 -60.296 1.00 44.62 79 VAL A C 1
ATOM 644 O O . VAL A 1 79 ? 20.831 8.860 -60.624 1.00 44.62 79 VAL A O 1
ATOM 647 N N . SER A 1 80 ? 20.924 10.437 -59.039 1.00 48.97 80 SER A N 1
ATOM 648 C CA . SER A 1 80 ? 21.514 9.547 -58.025 1.00 48.97 80 SER A CA 1
ATOM 649 C C . SER A 1 80 ? 20.663 9.311 -56.782 1.00 48.97 80 SER A C 1
ATOM 651 O O . SER A 1 80 ? 21.045 8.466 -55.979 1.00 48.97 80 SER A O 1
ATOM 653 N N . GLY A 1 81 ? 19.528 10.008 -56.611 1.00 53.75 81 GLY A N 1
ATOM 654 C CA . GLY A 1 81 ? 18.660 9.843 -55.439 1.00 53.75 81 GLY A CA 1
ATOM 655 C C . GLY A 1 81 ? 19.477 9.825 -54.146 1.00 53.75 81 GLY A C 1
ATOM 656 O O . GLY A 1 81 ? 19.516 8.803 -53.467 1.00 53.75 81 GLY A O 1
ATOM 657 N N . SER A 1 82 ? 20.204 10.917 -53.879 1.00 57.66 82 SER A N 1
ATOM 658 C CA . SER A 1 82 ? 21.287 10.968 -52.888 1.00 57.66 82 SER A CA 1
ATOM 659 C C . SER A 1 82 ? 20.968 10.172 -51.603 1.00 57.66 82 SER A C 1
ATOM 661 O O . SER A 1 82 ? 19.996 10.500 -50.908 1.00 57.66 82 SER A O 1
ATOM 663 N N . PRO A 1 83 ? 21.784 9.160 -51.240 1.00 55.03 83 PRO A N 1
ATOM 664 C CA . PRO A 1 83 ? 21.643 8.408 -49.992 1.00 55.03 83 PRO A CA 1
ATOM 665 C C . PRO A 1 83 ? 21.562 9.318 -48.765 1.00 55.03 83 PRO A C 1
ATOM 667 O O . PRO A 1 83 ? 20.845 9.011 -47.818 1.00 55.03 83 PRO A O 1
ATOM 670 N N . PHE A 1 84 ? 22.217 10.481 -48.822 1.00 53.44 84 PHE A N 1
ATOM 671 C CA . PHE A 1 84 ? 22.194 11.499 -47.776 1.00 53.44 84 PHE A CA 1
ATOM 672 C C . PHE A 1 84 ? 20.824 12.165 -47.623 1.00 53.44 84 PHE A C 1
ATOM 674 O O . PHE A 1 84 ? 20.397 12.418 -46.502 1.00 53.44 84 PHE A O 1
ATOM 681 N N . HIS A 1 85 ? 20.095 12.397 -48.720 1.00 64.00 85 HIS A N 1
ATOM 682 C CA . HIS A 1 85 ? 18.734 12.934 -48.659 1.00 64.00 85 HIS A CA 1
ATOM 683 C C . HIS A 1 85 ? 17.772 11.920 -48.032 1.00 64.00 85 HIS A C 1
ATOM 685 O O . HIS A 1 85 ? 17.000 12.250 -47.134 1.00 64.00 85 HIS A O 1
ATOM 691 N N . SER A 1 86 ? 17.870 10.660 -48.462 1.00 60.16 86 SER A N 1
ATOM 692 C CA . SER A 1 86 ? 17.127 9.556 -47.859 1.00 60.16 86 SER A CA 1
ATOM 693 C C . SER A 1 86 ? 17.431 9.432 -46.364 1.00 60.16 86 SER A C 1
ATOM 695 O O . SER A 1 86 ? 16.512 9.444 -45.550 1.00 60.16 86 SER A O 1
ATOM 697 N N . ALA A 1 87 ? 18.712 9.358 -46.000 1.00 61.19 87 ALA A N 1
ATOM 698 C CA . ALA A 1 87 ? 19.162 9.222 -44.621 1.00 61.19 87 ALA A CA 1
ATOM 699 C C . ALA A 1 87 ? 18.718 10.404 -43.749 1.00 61.19 87 ALA A C 1
ATOM 701 O O . ALA A 1 87 ? 18.241 10.184 -42.641 1.00 61.19 87 ALA A O 1
ATOM 702 N N . ALA A 1 88 ? 18.783 11.638 -44.259 1.00 63.41 88 ALA A N 1
ATOM 703 C CA . ALA A 1 88 ? 18.315 12.820 -43.543 1.00 63.41 88 ALA A CA 1
ATOM 704 C C . ALA A 1 88 ? 16.798 12.785 -43.302 1.00 63.41 88 ALA A C 1
ATOM 706 O O . ALA A 1 88 ? 16.351 13.068 -42.192 1.00 63.41 88 ALA A O 1
ATOM 707 N N . VAL A 1 89 ? 15.993 12.394 -44.297 1.00 65.81 89 VAL A N 1
ATOM 708 C CA . VAL A 1 89 ? 14.537 12.256 -44.119 1.00 65.81 89 VAL A CA 1
ATOM 709 C C . VAL A 1 89 ? 14.212 11.138 -43.124 1.00 65.81 89 VAL A C 1
ATOM 711 O O . VAL A 1 89 ? 13.399 11.351 -42.227 1.00 65.81 89 VAL A O 1
ATOM 714 N N . TYR A 1 90 ? 14.876 9.981 -43.209 1.00 65.38 90 TYR A N 1
ATOM 715 C CA . TYR A 1 90 ? 14.682 8.890 -42.246 1.00 65.38 90 TYR A CA 1
ATOM 716 C C . TYR A 1 90 ? 15.119 9.270 -40.825 1.00 65.38 90 TYR A C 1
ATOM 718 O O . TYR A 1 90 ? 14.400 8.950 -39.882 1.00 65.38 90 TYR A O 1
ATOM 726 N N . ALA A 1 91 ? 16.230 9.994 -40.658 1.00 65.00 91 ALA A N 1
ATOM 727 C CA . ALA A 1 91 ? 16.691 10.474 -39.355 1.00 65.00 91 ALA A CA 1
ATOM 728 C C . ALA A 1 91 ? 15.692 11.456 -38.720 1.00 65.00 91 ALA A C 1
ATOM 730 O O . ALA A 1 91 ? 15.360 11.318 -37.546 1.00 65.00 91 ALA A O 1
ATOM 731 N N . ASN A 1 92 ? 15.139 12.387 -39.503 1.00 62.75 92 ASN A N 1
ATOM 732 C CA . ASN A 1 92 ? 14.129 13.333 -39.017 1.00 62.75 92 ASN A CA 1
ATOM 733 C C . ASN A 1 92 ? 12.790 12.649 -38.691 1.00 62.75 92 ASN A C 1
ATOM 735 O O . ASN A 1 92 ? 12.158 12.960 -37.682 1.00 62.75 92 ASN A O 1
ATOM 739 N N . VAL A 1 93 ? 12.361 11.677 -39.505 1.00 63.41 93 VAL A N 1
ATOM 740 C CA . VAL A 1 93 ? 11.161 10.869 -39.220 1.00 63.41 93 VAL A CA 1
ATOM 741 C C . VAL A 1 93 ? 11.360 10.021 -37.958 1.00 63.41 93 VAL A C 1
ATOM 743 O O . VAL A 1 93 ? 10.440 9.923 -37.149 1.00 63.41 93 VAL A O 1
ATOM 746 N N . ALA A 1 94 ? 12.546 9.441 -37.753 1.00 65.44 94 ALA A N 1
ATOM 747 C CA . ALA A 1 94 ? 12.874 8.674 -36.552 1.00 65.44 94 ALA A CA 1
ATOM 748 C C . ALA A 1 94 ? 12.896 9.555 -35.289 1.00 65.44 94 ALA A C 1
ATOM 750 O O . ALA A 1 94 ? 12.313 9.168 -34.282 1.00 65.44 94 ALA A O 1
ATOM 751 N N . GLN A 1 95 ? 13.472 10.761 -35.361 1.00 63.78 95 GLN A N 1
ATOM 752 C CA . GLN A 1 95 ? 13.473 11.731 -34.254 1.00 63.78 95 GLN A CA 1
ATOM 753 C C . GLN A 1 95 ? 12.072 12.237 -33.889 1.00 63.78 95 GLN A C 1
ATOM 755 O O . GLN A 1 95 ? 11.796 12.512 -32.728 1.00 63.78 95 GLN A O 1
ATOM 760 N N . LYS A 1 96 ? 11.155 12.346 -34.858 1.00 62.97 96 LYS A N 1
ATOM 761 C CA . LYS A 1 96 ? 9.765 12.738 -34.574 1.00 62.97 96 LYS A CA 1
ATOM 762 C C . LYS A 1 96 ? 8.904 11.574 -34.068 1.00 62.97 96 LYS A C 1
ATOM 764 O O . LYS A 1 96 ? 7.893 11.806 -33.412 1.00 62.97 96 LYS A O 1
ATOM 769 N N . ARG A 1 97 ? 9.292 10.331 -34.381 1.00 61.12 97 ARG A N 1
ATOM 770 C CA . ARG A 1 97 ? 8.641 9.100 -33.902 1.00 61.12 97 ARG A CA 1
ATOM 771 C C . ARG A 1 97 ? 9.140 8.629 -32.542 1.00 61.12 97 ARG A C 1
ATOM 773 O O . ARG A 1 97 ? 8.435 7.842 -31.917 1.00 61.12 97 ARG A O 1
ATOM 780 N N . SER A 1 98 ? 10.319 9.059 -32.087 1.00 62.81 98 SER A N 1
ATOM 781 C CA . SER A 1 98 ? 10.725 8.794 -30.710 1.00 62.81 98 SER A CA 1
ATOM 782 C C . SER A 1 98 ? 9.731 9.480 -29.782 1.00 62.81 98 SER A C 1
ATOM 784 O O . SER A 1 98 ? 9.542 10.696 -29.869 1.00 62.81 98 SER A O 1
ATOM 786 N N . GLU A 1 99 ? 9.067 8.690 -28.937 1.00 64.25 99 GLU A N 1
ATOM 787 C CA . GLU A 1 99 ? 8.213 9.215 -27.879 1.00 64.25 99 GLU A CA 1
ATOM 788 C C . GLU A 1 99 ? 8.972 10.298 -27.116 1.00 64.25 99 GLU A C 1
ATOM 790 O O . GLU A 1 99 ? 10.178 10.185 -26.875 1.00 64.25 99 GLU A O 1
ATOM 795 N N . ASN A 1 100 ? 8.271 11.372 -26.757 1.00 77.88 100 ASN A N 1
ATOM 796 C CA . ASN A 1 100 ? 8.874 12.411 -25.945 1.00 77.88 100 ASN A CA 1
ATOM 797 C C . ASN A 1 100 ? 9.428 11.755 -24.671 1.00 77.88 100 ASN A C 1
ATOM 799 O O . ASN A 1 100 ? 8.662 11.154 -23.917 1.00 77.88 100 ASN A O 1
ATOM 803 N N . ILE A 1 101 ? 10.736 11.889 -24.432 1.00 83.00 101 ILE A N 1
ATOM 804 C CA . ILE A 1 101 ? 11.419 11.345 -23.249 1.00 83.00 101 ILE A CA 1
ATOM 805 C C . ILE A 1 101 ? 10.668 11.743 -21.971 1.00 83.00 101 ILE A C 1
ATOM 807 O O . ILE A 1 101 ? 10.552 10.940 -21.048 1.00 83.00 101 ILE A O 1
ATOM 811 N N . TYR A 1 102 ? 10.084 12.945 -21.945 1.00 83.12 102 TYR A N 1
ATOM 812 C CA . TYR A 1 102 ? 9.209 13.407 -20.873 1.00 83.12 102 TYR A CA 1
ATOM 813 C C . TYR A 1 102 ? 8.000 12.487 -20.653 1.00 83.12 102 TYR A C 1
ATOM 815 O O . TYR A 1 102 ? 7.725 12.105 -19.520 1.00 83.12 102 TYR A O 1
ATOM 823 N N . ASN A 1 103 ? 7.292 12.093 -21.715 1.00 85.06 103 ASN A N 1
ATOM 824 C CA . ASN A 1 103 ? 6.122 11.217 -21.618 1.00 85.06 103 ASN A CA 1
ATOM 825 C C . ASN A 1 103 ? 6.515 9.816 -21.145 1.00 85.06 103 ASN A C 1
ATOM 827 O O . ASN A 1 103 ? 5.838 9.248 -20.284 1.00 85.06 103 ASN A O 1
ATOM 831 N N . THR A 1 104 ? 7.622 9.274 -21.654 1.00 86.50 104 THR A N 1
ATOM 832 C CA . THR A 1 104 ? 8.143 7.969 -21.228 1.00 86.50 104 THR A CA 1
ATOM 833 C C . THR A 1 104 ? 8.560 8.001 -19.754 1.00 86.50 104 THR A C 1
ATOM 835 O O . THR A 1 104 ? 8.153 7.132 -18.980 1.00 86.50 104 THR A O 1
ATOM 838 N N . LEU A 1 105 ? 9.285 9.041 -19.325 1.0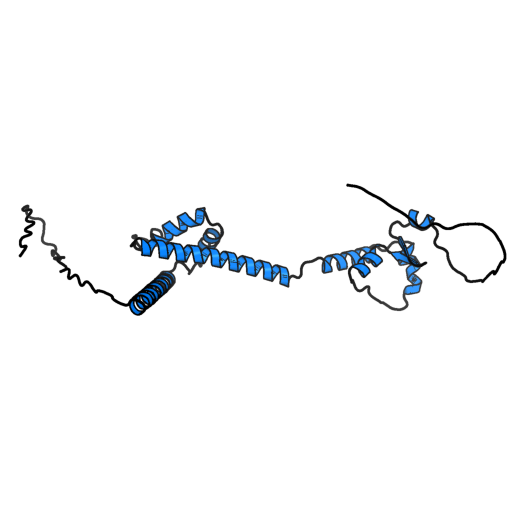0 89.94 105 LEU A N 1
ATOM 839 C CA . LEU A 1 105 ? 9.688 9.236 -17.930 1.00 89.94 105 LEU A CA 1
ATOM 840 C C . LEU A 1 105 ? 8.474 9.420 -17.011 1.00 89.94 105 LEU A C 1
ATOM 842 O O . LEU A 1 105 ? 8.389 8.791 -15.958 1.00 89.94 105 LEU A O 1
ATOM 846 N N . ASN A 1 106 ? 7.503 10.236 -17.421 1.00 93.75 106 ASN A N 1
ATOM 847 C CA . ASN A 1 106 ? 6.277 10.463 -16.663 1.00 93.75 106 ASN A CA 1
ATOM 848 C C . ASN A 1 106 ? 5.460 9.171 -16.499 1.00 93.75 106 ASN A C 1
ATOM 850 O O . ASN A 1 106 ? 4.942 8.881 -15.417 1.00 93.75 106 ASN A O 1
ATOM 854 N N . THR A 1 107 ? 5.392 8.355 -17.552 1.00 91.94 107 THR A N 1
ATOM 855 C CA . THR A 1 107 ? 4.719 7.050 -17.521 1.00 91.94 107 THR A CA 1
ATOM 856 C C . THR A 1 107 ? 5.435 6.082 -16.578 1.00 91.94 107 THR A C 1
ATOM 858 O O . THR A 1 107 ? 4.784 5.430 -15.756 1.00 91.94 107 THR A O 1
ATOM 861 N N . ALA A 1 108 ? 6.769 6.023 -16.632 1.00 92.69 108 ALA A N 1
ATOM 862 C CA . ALA A 1 108 ? 7.576 5.199 -15.734 1.00 92.69 108 ALA A CA 1
ATOM 863 C C . ALA A 1 108 ? 7.413 5.621 -14.262 1.00 92.69 108 ALA A C 1
ATOM 865 O O . ALA A 1 108 ? 7.123 4.776 -13.411 1.00 92.69 108 ALA A O 1
ATOM 866 N N . ASN A 1 109 ? 7.490 6.923 -13.974 1.00 94.25 109 ASN A N 1
ATOM 867 C CA . ASN A 1 109 ? 7.272 7.478 -12.636 1.00 94.25 109 ASN A CA 1
ATOM 868 C C . ASN A 1 109 ? 5.871 7.147 -12.114 1.00 94.25 109 ASN A C 1
ATOM 870 O O . ASN A 1 109 ? 5.716 6.648 -10.999 1.00 94.25 109 ASN A O 1
ATOM 874 N N . SER A 1 110 ? 4.845 7.343 -12.944 1.00 94.69 110 SER A N 1
ATOM 875 C CA . SER A 1 110 ? 3.458 7.026 -12.592 1.00 94.69 110 SER A CA 1
ATOM 876 C C . SER A 1 110 ? 3.274 5.541 -12.272 1.00 94.69 110 SER A C 1
ATOM 878 O O . SER A 1 110 ? 2.586 5.190 -11.311 1.00 94.69 110 SER A O 1
ATOM 880 N N . LYS A 1 111 ? 3.914 4.650 -13.040 1.00 94.81 111 LYS A N 1
ATOM 881 C CA . LYS A 1 111 ? 3.905 3.205 -12.779 1.00 94.81 111 LYS A CA 1
ATOM 882 C C . LYS A 1 111 ? 4.596 2.874 -11.454 1.00 94.81 111 LYS A C 1
ATOM 884 O O . LYS A 1 111 ? 4.030 2.151 -10.638 1.00 94.81 111 LYS A O 1
ATOM 889 N N . GLN A 1 112 ? 5.768 3.450 -11.196 1.00 93.25 112 GLN A N 1
ATOM 890 C CA . GLN A 1 112 ? 6.493 3.248 -9.941 1.00 93.25 112 GLN A CA 1
ATOM 891 C C . GLN A 1 112 ? 5.692 3.735 -8.725 1.00 93.25 112 GLN A C 1
ATOM 893 O O . GLN A 1 112 ? 5.643 3.045 -7.704 1.00 93.25 112 GLN A O 1
ATOM 898 N N . MET A 1 113 ? 5.028 4.890 -8.831 1.00 94.44 113 MET A N 1
ATOM 899 C CA . MET A 1 113 ? 4.150 5.412 -7.782 1.00 94.44 113 MET A CA 1
ATOM 900 C C . MET A 1 113 ? 2.987 4.461 -7.501 1.00 94.44 113 MET A C 1
ATOM 902 O O . MET A 1 113 ? 2.722 4.153 -6.339 1.00 94.44 113 MET A O 1
ATOM 906 N N . LYS A 1 114 ? 2.314 3.961 -8.545 1.00 95.81 114 LYS A N 1
ATOM 907 C CA . LYS A 1 114 ? 1.214 2.995 -8.399 1.00 95.81 114 LYS A CA 1
ATOM 908 C C . LYS A 1 114 ? 1.674 1.720 -7.695 1.00 95.81 114 LYS A C 1
ATOM 910 O O . LYS A 1 114 ? 1.057 1.331 -6.706 1.00 95.81 114 LYS A O 1
ATOM 915 N N . ASN A 1 115 ? 2.791 1.139 -8.129 1.00 94.44 115 ASN A N 1
ATOM 916 C CA . ASN A 1 115 ? 3.347 -0.073 -7.521 1.00 94.44 115 ASN A CA 1
ATOM 917 C C . ASN A 1 115 ? 3.732 0.156 -6.051 1.00 94.44 115 ASN A C 1
ATOM 919 O O . ASN A 1 115 ? 3.408 -0.647 -5.182 1.00 94.44 115 ASN A O 1
ATOM 923 N N . SER A 1 116 ? 4.357 1.298 -5.753 1.00 93.25 116 SER A N 1
ATOM 924 C CA . SER A 1 116 ? 4.743 1.665 -4.385 1.00 93.25 116 SER A CA 1
ATOM 925 C C . SER A 1 116 ? 3.523 1.826 -3.471 1.00 93.25 116 SER A C 1
ATOM 927 O O . SER A 1 116 ? 3.527 1.345 -2.340 1.00 93.25 116 SER A O 1
ATOM 929 N N . ARG A 1 117 ? 2.447 2.457 -3.962 1.00 95.19 117 ARG A N 1
ATOM 930 C CA . ARG A 1 117 ? 1.186 2.587 -3.212 1.00 95.19 117 ARG A CA 1
ATOM 931 C C . ARG A 1 117 ? 0.518 1.233 -2.991 1.00 95.19 117 ARG A C 1
ATOM 933 O O . ARG A 1 117 ? 0.020 0.990 -1.896 1.00 95.19 117 ARG A O 1
ATOM 940 N N . ALA A 1 118 ? 0.526 0.358 -3.997 1.00 95.38 118 ALA A N 1
ATOM 941 C CA . ALA A 1 118 ? -0.012 -0.992 -3.871 1.00 95.38 118 ALA A CA 1
ATOM 942 C C . ALA A 1 118 ? 0.712 -1.774 -2.764 1.00 95.38 118 ALA A C 1
ATOM 944 O O . ALA A 1 118 ? 0.052 -2.302 -1.870 1.00 95.38 118 ALA A O 1
ATOM 945 N N . ALA A 1 119 ? 2.049 -1.761 -2.751 1.00 94.94 119 ALA A N 1
ATOM 946 C CA . ALA A 1 119 ? 2.844 -2.394 -1.699 1.00 94.94 119 ALA A CA 1
ATOM 947 C C . ALA A 1 119 ? 2.536 -1.811 -0.305 1.00 94.94 119 ALA A C 1
ATOM 949 O O . ALA A 1 119 ? 2.269 -2.562 0.634 1.00 94.94 119 ALA A O 1
ATOM 950 N N . LEU A 1 120 ? 2.479 -0.479 -0.175 1.00 95.12 120 LEU A N 1
ATOM 951 C CA . LEU A 1 120 ? 2.169 0.181 1.099 1.00 95.12 120 LEU A CA 1
ATOM 952 C C . LEU A 1 120 ? 0.782 -0.208 1.636 1.00 95.12 120 LEU A C 1
ATOM 954 O O . LEU A 1 120 ? 0.637 -0.507 2.820 1.00 95.12 120 LEU A O 1
ATOM 958 N N . LEU A 1 121 ? -0.236 -0.269 0.773 1.00 96.06 121 LEU A N 1
ATOM 959 C CA . LEU A 1 121 ? -1.584 -0.703 1.161 1.00 96.06 121 LEU A CA 1
ATOM 960 C C . LEU A 1 121 ? -1.603 -2.150 1.671 1.00 96.06 121 LEU A C 1
ATOM 962 O O . LEU A 1 121 ? -2.338 -2.475 2.609 1.00 96.06 121 LEU A O 1
ATOM 966 N N . LYS A 1 122 ? -0.783 -3.035 1.094 1.00 95.88 122 LYS A N 1
ATOM 967 C CA . LYS A 1 122 ? -0.634 -4.409 1.593 1.00 95.88 122 LYS A CA 1
ATOM 968 C C . LYS A 1 122 ? 0.018 -4.429 2.977 1.00 95.88 122 LYS A C 1
ATOM 970 O O . LYS A 1 122 ? -0.438 -5.189 3.828 1.00 95.88 122 LYS A O 1
ATOM 975 N N . ILE A 1 123 ? 0.995 -3.564 3.246 1.00 95.44 123 ILE A N 1
ATOM 976 C CA . ILE A 1 123 ? 1.610 -3.438 4.578 1.00 95.44 123 ILE A CA 1
ATOM 977 C C . ILE A 1 123 ? 0.593 -2.932 5.606 1.00 95.44 123 ILE A C 1
ATOM 979 O O . ILE A 1 123 ? 0.366 -3.600 6.615 1.00 95.44 123 ILE A O 1
ATOM 983 N N . ILE A 1 124 ? -0.091 -1.820 5.319 1.00 96.56 124 ILE A N 1
ATOM 984 C CA . ILE A 1 124 ? -1.100 -1.237 6.219 1.00 96.56 124 ILE A CA 1
ATOM 985 C C . ILE A 1 124 ? -2.218 -2.244 6.511 1.00 96.56 124 ILE A C 1
ATOM 987 O O . ILE A 1 124 ? -2.569 -2.459 7.668 1.00 96.56 124 ILE A O 1
ATOM 991 N N . SER A 1 125 ? -2.752 -2.912 5.484 1.00 96.88 125 SER A N 1
ATOM 992 C CA . SER A 1 125 ? -3.808 -3.918 5.679 1.00 96.88 125 SER A CA 1
ATOM 993 C C . SER A 1 125 ? -3.336 -5.149 6.458 1.00 96.88 125 SER A C 1
ATOM 995 O O . SER A 1 125 ? -4.142 -5.767 7.145 1.00 96.88 125 SER A O 1
ATOM 997 N N . SER A 1 126 ? -2.049 -5.500 6.386 1.00 96.44 126 SER A N 1
ATOM 998 C CA . SER A 1 126 ? -1.470 -6.587 7.189 1.00 96.44 126 SER A CA 1
ATOM 999 C C . SER A 1 126 ? -1.379 -6.203 8.663 1.00 96.44 126 SER A C 1
ATOM 1001 O O . SER A 1 126 ? -1.755 -6.993 9.523 1.00 96.44 126 SER A O 1
ATOM 1003 N N . ILE A 1 127 ? -0.954 -4.971 8.960 1.00 96.06 127 ILE A N 1
ATOM 1004 C CA . ILE A 1 127 ? -0.958 -4.439 10.329 1.00 96.06 127 ILE A CA 1
ATOM 1005 C C . ILE A 1 127 ? -2.390 -4.381 10.865 1.00 96.06 127 ILE A C 1
ATOM 1007 O O . ILE A 1 127 ? -2.645 -4.881 11.954 1.00 96.06 127 ILE A O 1
ATOM 1011 N N . LEU A 1 128 ? -3.332 -3.856 10.075 1.00 96.81 128 LEU A N 1
ATOM 1012 C CA . LEU A 1 128 ? -4.751 -3.812 10.435 1.00 96.81 128 LEU A CA 1
ATOM 1013 C C . LEU A 1 128 ? -5.328 -5.207 10.715 1.00 96.81 128 LEU A C 1
ATOM 1015 O O . LEU A 1 128 ? -6.146 -5.369 11.614 1.00 96.81 128 LEU A O 1
ATOM 1019 N N . TYR A 1 129 ? -4.930 -6.216 9.940 1.00 97.12 129 TYR A N 1
ATOM 1020 C CA . TYR A 1 129 ? -5.343 -7.592 10.190 1.00 97.12 129 TYR A CA 1
ATOM 1021 C C . TYR A 1 129 ? -4.841 -8.075 11.555 1.00 97.12 129 TYR A C 1
ATOM 1023 O O . TYR A 1 129 ? -5.643 -8.532 12.365 1.00 97.12 129 TYR A O 1
ATOM 1031 N N . LEU A 1 130 ? -3.545 -7.917 11.840 1.00 95.75 130 LEU A N 1
ATOM 1032 C CA . LEU A 1 130 ? -2.955 -8.349 13.110 1.00 95.75 130 LEU A CA 1
ATOM 1033 C C . LEU A 1 130 ? -3.597 -7.640 14.308 1.00 95.75 130 LEU A C 1
ATOM 1035 O O . LEU A 1 130 ? -3.951 -8.304 15.279 1.00 95.75 130 LEU A O 1
ATOM 1039 N N . THR A 1 131 ? -3.818 -6.324 14.218 1.00 94.56 131 THR A N 1
ATOM 1040 C CA . THR A 1 131 ? -4.464 -5.562 15.297 1.00 94.56 131 THR A CA 1
ATOM 1041 C C . THR A 1 131 ? -5.908 -5.994 15.519 1.00 94.56 131 THR A C 1
ATOM 1043 O O . THR A 1 131 ? -6.319 -6.155 16.663 1.00 94.56 131 THR A O 1
ATOM 1046 N N . LYS A 1 132 ? -6.672 -6.255 14.450 1.00 94.38 132 LYS A N 1
ATOM 1047 C CA . LYS A 1 132 ? -8.049 -6.760 14.557 1.00 94.38 132 LYS A CA 1
ATOM 1048 C C . LYS A 1 132 ? -8.144 -8.146 15.189 1.00 94.38 132 LYS A C 1
ATOM 1050 O O . LYS A 1 132 ? -9.130 -8.420 15.858 1.00 94.38 132 LYS A O 1
ATOM 1055 N N . GLN A 1 133 ? -7.155 -9.009 14.962 1.00 95.25 133 GLN A N 1
ATOM 1056 C CA . GLN A 1 133 ? -7.110 -10.349 15.557 1.00 95.25 133 GLN A CA 1
ATOM 1057 C C . GLN A 1 133 ? -6.517 -10.361 16.976 1.00 95.25 133 GLN A C 1
ATOM 1059 O O . GLN A 1 133 ? -6.428 -11.422 17.583 1.00 95.25 133 GLN A O 1
ATOM 1064 N N . GLY A 1 134 ? -6.063 -9.215 17.500 1.00 92.00 134 GLY A N 1
ATOM 1065 C CA . GLY A 1 134 ? -5.361 -9.158 18.786 1.00 92.00 134 GLY A CA 1
ATOM 1066 C C . GLY A 1 134 ? -3.993 -9.853 18.769 1.00 92.00 134 GLY A C 1
ATOM 1067 O O . GLY A 1 134 ? -3.472 -10.222 19.818 1.00 92.00 134 GLY A O 1
ATOM 1068 N N . LEU A 1 135 ? -3.397 -10.049 17.587 1.00 92.69 135 LEU A N 1
ATOM 1069 C CA . LEU A 1 135 ? -2.095 -10.694 17.445 1.00 92.69 135 LEU A CA 1
ATOM 1070 C C . LEU A 1 135 ? -0.967 -9.679 17.630 1.00 92.69 135 LEU A C 1
ATOM 1072 O O . LEU A 1 135 ? -0.972 -8.588 17.056 1.00 92.69 135 LEU A O 1
ATOM 1076 N N . VAL A 1 136 ? 0.061 -10.074 18.382 1.00 91.25 136 VAL A N 1
ATOM 1077 C CA . VAL A 1 136 ? 1.248 -9.240 18.597 1.00 91.25 136 VAL A CA 1
ATOM 1078 C C . VAL A 1 136 ? 1.959 -9.013 17.264 1.00 91.25 136 VAL A C 1
ATOM 1080 O O . VAL A 1 136 ? 2.438 -9.960 16.651 1.00 91.25 136 VAL A O 1
ATOM 1083 N N . ILE A 1 137 ? 2.096 -7.762 16.824 1.00 91.62 137 ILE A N 1
ATOM 1084 C CA . ILE A 1 137 ? 2.714 -7.426 15.525 1.00 91.62 137 ILE A CA 1
ATOM 1085 C C . ILE A 1 137 ? 4.170 -7.919 15.453 1.00 91.62 137 ILE A C 1
ATOM 1087 O O . ILE A 1 137 ? 4.604 -8.471 14.442 1.00 91.62 137 ILE A O 1
ATOM 1091 N N . ARG A 1 138 ? 4.912 -7.749 16.551 1.00 87.06 138 ARG A N 1
ATOM 1092 C CA . ARG A 1 138 ? 6.351 -8.043 16.665 1.00 87.06 138 ARG A CA 1
ATOM 1093 C C . ARG A 1 138 ? 6.667 -9.413 17.275 1.00 87.06 138 ARG A C 1
ATOM 1095 O O . ARG A 1 138 ? 7.834 -9.686 17.514 1.00 87.06 138 ARG A O 1
ATOM 1102 N N . GLY A 1 139 ? 5.656 -10.231 17.579 1.00 73.44 139 GLY A N 1
ATOM 1103 C CA . GLY A 1 139 ? 5.820 -11.433 18.408 1.00 73.44 139 GLY A CA 1
ATOM 1104 C C . GLY A 1 139 ? 6.868 -12.405 17.859 1.00 73.44 139 GLY A C 1
ATOM 1105 O O . GLY A 1 139 ? 6.890 -12.642 16.664 1.00 73.44 139 GLY A O 1
ATOM 1106 N N . GLY A 1 140 ? 7.720 -12.962 18.722 1.00 66.31 140 GLY A N 1
ATOM 1107 C CA . GLY A 1 140 ? 8.837 -13.838 18.344 1.00 66.31 140 GLY A CA 1
ATOM 1108 C C . GLY A 1 140 ? 10.171 -13.347 18.918 1.00 66.31 140 GLY A C 1
ATOM 1109 O O . GLY A 1 140 ? 10.357 -12.158 19.149 1.00 66.31 140 GLY A O 1
ATOM 1110 N N . HIS A 1 141 ? 11.110 -14.264 19.172 1.00 60.06 141 HIS A N 1
ATOM 1111 C CA . HIS A 1 141 ? 12.418 -13.935 19.766 1.00 60.06 141 HIS A CA 1
ATOM 1112 C C . HIS A 1 141 ? 13.348 -13.165 18.803 1.00 60.06 141 HIS A C 1
ATOM 1114 O O . HIS A 1 141 ? 14.289 -12.508 19.236 1.00 60.06 141 HIS A O 1
ATOM 1120 N N . THR A 1 142 ? 13.087 -13.223 17.491 1.00 66.44 142 THR A N 1
ATOM 1121 C CA . THR A 1 142 ? 13.899 -12.575 16.450 1.00 66.44 142 THR A CA 1
ATOM 1122 C C . THR A 1 142 ? 13.026 -11.763 15.495 1.00 66.44 142 THR A C 1
ATOM 1124 O O . THR A 1 142 ? 11.903 -12.155 15.180 1.00 66.44 142 THR A O 1
ATOM 1127 N N . GLY A 1 143 ? 13.555 -10.646 14.976 1.00 65.75 143 GLY A N 1
ATOM 1128 C CA . GLY A 1 143 ? 12.818 -9.765 14.059 1.00 65.75 143 GLY A CA 1
ATOM 1129 C C . GLY A 1 143 ? 12.283 -10.489 12.817 1.00 65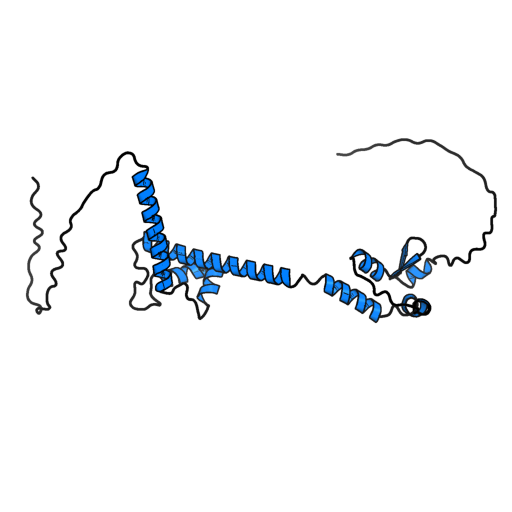.75 143 GLY A C 1
ATOM 1130 O O . GLY A 1 143 ? 11.160 -10.230 12.383 1.00 65.75 143 GLY A O 1
ATOM 1131 N N . ASN A 1 144 ? 13.029 -11.468 12.294 1.00 73.44 144 ASN A N 1
ATOM 1132 C CA . ASN A 1 144 ? 12.633 -12.261 11.124 1.00 73.44 144 ASN A CA 1
ATOM 1133 C C . ASN A 1 144 ? 11.436 -13.182 11.387 1.00 73.44 144 ASN A C 1
ATOM 1135 O O . ASN A 1 144 ? 10.709 -13.500 10.450 1.00 73.44 144 ASN A O 1
ATOM 1139 N N . ASN A 1 145 ? 11.219 -13.584 12.641 1.00 81.88 145 ASN A N 1
ATOM 1140 C CA . ASN A 1 145 ? 10.114 -14.457 13.018 1.00 81.88 145 ASN A CA 1
ATOM 1141 C C . ASN A 1 145 ? 8.892 -13.687 13.533 1.00 81.88 145 ASN A C 1
ATOM 1143 O O . ASN A 1 145 ? 7.989 -14.297 14.097 1.00 81.88 145 ASN A O 1
ATOM 1147 N N . SER A 1 146 ? 8.869 -12.362 13.349 1.00 88.88 146 SER A N 1
ATOM 1148 C CA . SER A 1 146 ? 7.719 -11.546 13.722 1.00 88.88 146 SER A CA 1
ATOM 1149 C C . SER A 1 146 ? 6.479 -11.892 12.903 1.00 88.88 146 SER A C 1
ATOM 1151 O O . SER A 1 146 ? 6.569 -12.138 11.697 1.00 88.88 146 SER A O 1
ATOM 1153 N N . ASN A 1 147 ? 5.309 -11.848 13.544 1.00 92.25 147 ASN A N 1
ATOM 1154 C CA . ASN A 1 147 ? 4.024 -12.091 12.880 1.00 92.25 147 ASN A CA 1
ATOM 1155 C C . ASN A 1 147 ? 3.836 -11.202 11.641 1.00 92.25 147 ASN A C 1
ATOM 1157 O O . ASN A 1 147 ? 3.350 -11.669 10.612 1.00 92.25 147 ASN A O 1
ATOM 1161 N N . ILE A 1 148 ? 4.269 -9.936 11.703 1.00 92.62 148 ILE A N 1
ATOM 1162 C CA . ILE A 1 148 ? 4.223 -9.040 10.544 1.00 92.62 148 ILE A CA 1
ATOM 1163 C C . ILE A 1 148 ? 5.126 -9.512 9.403 1.00 92.62 148 ILE A C 1
ATOM 1165 O O . ILE A 1 148 ? 4.679 -9.539 8.260 1.00 92.62 148 ILE A O 1
ATOM 1169 N N . ASN A 1 149 ? 6.361 -9.933 9.679 1.00 91.12 149 ASN A N 1
ATOM 1170 C CA . ASN A 1 149 ? 7.278 -10.373 8.629 1.00 91.12 149 ASN A CA 1
ATOM 1171 C C . ASN A 1 149 ? 6.832 -11.693 7.997 1.00 91.12 149 ASN A C 1
ATOM 1173 O O . ASN A 1 149 ? 6.890 -11.827 6.775 1.00 91.12 149 ASN A O 1
ATOM 1177 N N . GLN A 1 150 ? 6.323 -12.636 8.793 1.00 91.81 150 GLN A N 1
ATOM 1178 C CA . GLN A 1 150 ? 5.752 -13.876 8.265 1.00 91.81 150 GLN A CA 1
ATOM 1179 C C . GLN A 1 150 ? 4.524 -13.604 7.388 1.00 91.81 150 GLN A C 1
ATOM 1181 O O . GLN A 1 150 ? 4.425 -14.140 6.285 1.00 91.81 150 GLN A O 1
ATOM 1186 N N . LEU A 1 151 ? 3.626 -12.718 7.830 1.00 94.31 151 LEU A N 1
ATOM 1187 C CA . LEU A 1 151 ? 2.449 -12.337 7.054 1.00 94.31 151 LEU A CA 1
ATOM 1188 C C . LEU A 1 151 ? 2.832 -11.624 5.752 1.00 94.31 151 LEU A C 1
ATOM 1190 O O . LEU A 1 151 ? 2.267 -11.917 4.704 1.00 94.31 151 LEU A O 1
ATOM 1194 N N . LEU A 1 152 ? 3.804 -10.712 5.783 1.00 94.25 152 LEU A N 1
ATOM 1195 C CA . LEU A 1 152 ? 4.267 -10.024 4.578 1.00 94.25 152 LEU A CA 1
ATOM 1196 C C . LEU A 1 152 ? 4.959 -10.973 3.600 1.00 94.25 152 LEU A C 1
ATOM 1198 O O . LEU A 1 152 ? 4.720 -10.854 2.403 1.00 94.25 152 LEU A O 1
ATOM 1202 N N . LYS A 1 153 ? 5.740 -11.938 4.097 1.00 92.75 153 LYS A N 1
ATOM 1203 C CA . LYS A 1 153 ? 6.355 -12.990 3.279 1.00 92.75 153 LYS A CA 1
ATOM 1204 C C . LYS A 1 153 ? 5.311 -13.901 2.631 1.00 92.75 153 LYS A C 1
ATOM 1206 O O . LYS A 1 153 ? 5.464 -14.275 1.476 1.00 92.75 153 LYS A O 1
ATOM 1211 N N . LEU A 1 154 ? 4.239 -14.235 3.350 1.00 94.69 154 LEU A N 1
ATOM 1212 C CA . LEU A 1 154 ? 3.108 -14.957 2.766 1.00 94.69 154 LEU A CA 1
ATOM 1213 C C . LEU A 1 154 ? 2.432 -14.110 1.684 1.00 94.69 154 LEU A C 1
ATOM 1215 O O . LEU A 1 154 ? 2.157 -14.588 0.600 1.00 94.69 154 LEU A O 1
ATOM 1219 N N . ARG A 1 155 ? 2.183 -12.827 1.944 1.00 95.12 155 ARG A N 1
ATOM 1220 C CA . ARG A 1 155 ? 1.493 -11.961 0.979 1.00 95.12 155 ARG A CA 1
ATOM 1221 C C . ARG A 1 155 ? 2.345 -11.584 -0.229 1.00 95.12 155 ARG A C 1
ATOM 1223 O O . ARG A 1 155 ? 1.780 -11.171 -1.241 1.00 95.12 155 ARG A O 1
ATOM 1230 N N . SER A 1 156 ? 3.669 -11.667 -0.126 1.00 94.62 156 SER A N 1
ATOM 1231 C CA . SER A 1 156 ? 4.569 -11.376 -1.238 1.00 94.62 156 SER A CA 1
ATOM 1232 C C . SER A 1 156 ? 4.565 -12.484 -2.289 1.00 94.62 156 SER A C 1
ATOM 1234 O O . SER A 1 156 ? 4.798 -12.174 -3.452 1.00 94.62 156 SER A O 1
ATOM 1236 N N . SER A 1 157 ? 4.189 -13.728 -1.947 1.00 94.50 157 SER A N 1
ATOM 1237 C CA . SER A 1 157 ? 4.003 -14.785 -2.958 1.00 94.50 157 SER A CA 1
ATOM 1238 C C . SER A 1 157 ? 2.923 -14.435 -3.980 1.00 94.50 157 SER A C 1
ATOM 1240 O O . SER A 1 157 ? 3.030 -14.813 -5.143 1.00 94.50 157 SER A O 1
ATOM 1242 N N . ASP A 1 158 ? 1.915 -13.670 -3.554 1.00 94.25 158 ASP A N 1
ATOM 1243 C CA . ASP A 1 158 ? 0.733 -13.361 -4.361 1.00 94.25 158 ASP A CA 1
ATOM 1244 C C . ASP A 1 158 ? 0.749 -11.921 -4.909 1.00 94.25 158 ASP A C 1
ATOM 1246 O O . ASP A 1 158 ? -0.145 -11.523 -5.658 1.00 94.25 158 ASP A O 1
ATOM 1250 N N . SER A 1 159 ? 1.731 -11.097 -4.521 1.00 94.06 159 SER A N 1
ATOM 1251 C CA . SER A 1 159 ? 1.842 -9.696 -4.945 1.00 94.06 159 SER A CA 1
ATOM 1252 C C . SER A 1 159 ? 3.271 -9.356 -5.339 1.00 94.06 159 SER A C 1
ATOM 1254 O O . SER A 1 159 ? 4.134 -9.109 -4.495 1.00 94.06 159 SER A O 1
ATOM 1256 N N . ILE A 1 160 ? 3.472 -9.249 -6.652 1.00 93.94 160 ILE A N 1
ATOM 1257 C CA . ILE A 1 160 ? 4.753 -8.899 -7.273 1.00 93.94 160 ILE A CA 1
ATOM 1258 C C . ILE A 1 160 ? 5.229 -7.520 -6.797 1.00 93.94 160 ILE A C 1
ATOM 1260 O O . ILE A 1 160 ? 6.419 -7.308 -6.579 1.00 93.94 160 ILE A O 1
ATOM 1264 N N . GLU A 1 161 ? 4.314 -6.567 -6.605 1.00 93.69 161 GLU A N 1
ATOM 1265 C CA . GLU A 1 161 ? 4.645 -5.220 -6.138 1.00 93.69 161 GLU A CA 1
ATOM 1266 C C . GLU A 1 161 ? 5.181 -5.232 -4.711 1.00 93.69 161 GLU A C 1
ATOM 1268 O O . GLU A 1 161 ? 6.127 -4.505 -4.414 1.00 93.69 161 GLU A O 1
ATOM 1273 N N . LEU A 1 162 ? 4.583 -6.044 -3.833 1.00 94.44 162 LEU A N 1
ATOM 1274 C CA . LEU A 1 162 ? 5.038 -6.189 -2.456 1.00 94.44 162 LEU A CA 1
ATOM 1275 C C . LEU A 1 162 ? 6.389 -6.907 -2.406 1.00 94.44 162 LEU A C 1
ATOM 1277 O O . LEU A 1 162 ? 7.290 -6.431 -1.723 1.00 94.44 162 LEU A O 1
ATOM 1281 N N . ASP A 1 163 ? 6.553 -7.993 -3.161 1.00 94.00 163 ASP A N 1
ATOM 1282 C CA . ASP A 1 163 ? 7.808 -8.750 -3.234 1.00 94.00 163 ASP A CA 1
ATOM 1283 C C . ASP A 1 163 ? 8.976 -7.901 -3.761 1.00 94.00 163 ASP A C 1
ATOM 1285 O O . ASP A 1 163 ? 10.030 -7.774 -3.126 1.00 94.00 163 ASP A O 1
ATOM 1289 N N . SER A 1 164 ? 8.743 -7.187 -4.866 1.00 91.88 164 SER A N 1
ATOM 1290 C CA . SER A 1 164 ? 9.697 -6.221 -5.414 1.00 91.88 164 SER A CA 1
ATOM 1291 C C . SER A 1 164 ? 10.052 -5.119 -4.414 1.00 91.88 164 SER A C 1
ATOM 1293 O O . SER A 1 164 ? 11.135 -4.540 -4.508 1.00 91.88 164 SER A O 1
ATOM 1295 N N . TRP A 1 165 ? 9.159 -4.785 -3.482 1.00 90.31 165 TRP A N 1
ATOM 1296 C CA . TRP A 1 165 ? 9.424 -3.765 -2.475 1.00 90.31 165 TRP A CA 1
ATOM 1297 C C . TRP A 1 165 ? 10.200 -4.317 -1.277 1.00 90.31 165 TRP A C 1
ATOM 1299 O O . TRP A 1 165 ? 11.137 -3.669 -0.811 1.00 90.31 165 TRP A O 1
ATOM 1309 N N . LEU A 1 166 ? 9.847 -5.516 -0.803 1.00 90.25 166 LEU A N 1
ATOM 1310 C CA . LEU A 1 166 ? 10.499 -6.186 0.326 1.00 90.25 166 LEU A CA 1
ATOM 1311 C C . LEU A 1 166 ? 11.935 -6.618 0.011 1.00 90.25 166 LEU A C 1
ATOM 1313 O O . LEU A 1 166 ? 12.775 -6.614 0.905 1.00 90.25 166 LEU A O 1
ATOM 1317 N N . SER A 1 167 ? 12.240 -6.930 -1.250 1.00 88.69 167 SER A N 1
ATOM 1318 C CA . SER A 1 167 ? 13.598 -7.272 -1.702 1.00 88.69 167 SER A CA 1
ATOM 1319 C C . SER A 1 167 ? 14.584 -6.093 -1.686 1.00 88.69 167 SER A C 1
ATOM 1321 O O . SER A 1 167 ? 15.786 -6.282 -1.876 1.00 88.69 167 SER A O 1
ATOM 1323 N N . ARG A 1 168 ? 14.120 -4.861 -1.431 1.00 86.94 168 ARG A N 1
ATOM 1324 C CA . ARG A 1 168 ? 14.98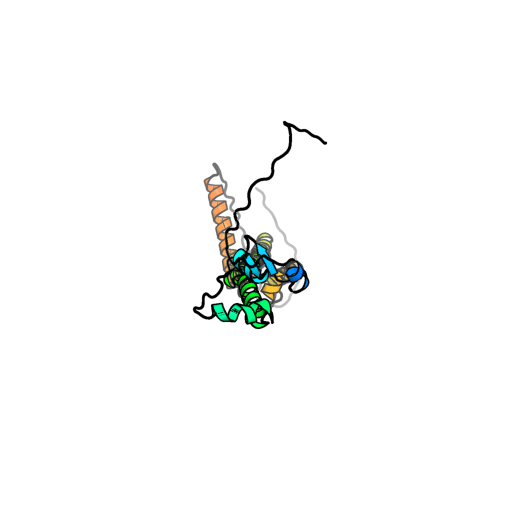2 -3.675 -1.358 1.00 86.94 168 ARG A CA 1
ATOM 1325 C C . ARG A 1 168 ? 15.771 -3.662 -0.048 1.00 86.94 168 ARG A C 1
ATOM 1327 O O . ARG A 1 168 ? 15.196 -3.635 1.035 1.00 86.94 168 ARG A O 1
ATOM 1334 N N . THR A 1 169 ? 17.091 -3.529 -0.147 1.00 70.69 169 THR A N 1
ATOM 1335 C CA . THR A 1 169 ? 18.037 -3.561 0.987 1.00 70.69 169 THR A CA 1
ATOM 1336 C C . THR A 1 169 ? 17.822 -2.458 2.035 1.00 70.69 169 THR A C 1
ATOM 1338 O O . THR A 1 169 ? 18.282 -2.588 3.162 1.00 70.69 169 THR A O 1
ATOM 1341 N N . ALA A 1 170 ? 17.119 -1.373 1.687 1.00 68.75 170 ALA A N 1
ATOM 1342 C CA . ALA A 1 170 ? 16.871 -0.206 2.546 1.00 68.75 170 ALA A CA 1
ATOM 1343 C C . ALA A 1 170 ? 15.366 0.051 2.787 1.00 68.75 170 ALA A C 1
ATOM 1345 O O . ALA A 1 170 ? 14.884 1.186 2.754 1.00 68.75 170 ALA A O 1
ATOM 1346 N N . CYS A 1 171 ? 14.600 -1.020 2.974 1.00 68.38 171 CYS A N 1
ATOM 1347 C CA . CYS A 1 171 ? 13.164 -0.997 3.238 1.00 68.38 171 CYS A CA 1
ATOM 1348 C C . CYS A 1 171 ? 12.865 -0.460 4.658 1.00 68.38 171 CYS A C 1
ATOM 1350 O O . CYS A 1 171 ? 13.024 -1.168 5.646 1.00 68.38 171 CYS A O 1
ATOM 1352 N N . LYS A 1 172 ? 12.430 0.808 4.774 1.00 78.69 172 LYS A N 1
ATOM 1353 C CA . LYS A 1 172 ? 12.048 1.426 6.066 1.00 78.69 172 LYS A CA 1
ATOM 1354 C C . LYS A 1 172 ? 10.583 1.205 6.466 1.00 78.69 172 LYS A C 1
ATOM 1356 O O . LYS A 1 172 ? 10.231 1.460 7.607 1.00 78.69 172 LYS A O 1
ATOM 1361 N N . TRP A 1 173 ? 9.708 0.760 5.561 1.00 84.06 173 TRP A N 1
ATOM 1362 C CA . TRP A 1 173 ? 8.258 0.718 5.839 1.00 84.06 173 TRP A CA 1
ATOM 1363 C C . TRP A 1 173 ? 7.837 -0.366 6.829 1.00 84.06 173 TRP A C 1
ATOM 1365 O O . TRP A 1 173 ? 6.755 -0.290 7.401 1.00 84.06 173 TRP A O 1
ATOM 1375 N N . THR A 1 174 ? 8.685 -1.367 7.038 1.00 85.62 174 THR A N 1
ATOM 1376 C CA . THR A 1 174 ? 8.477 -2.408 8.044 1.00 85.62 174 THR A CA 1
ATOM 1377 C C . THR A 1 174 ? 9.213 -2.107 9.347 1.00 85.62 174 THR A C 1
ATOM 1379 O O . THR A 1 174 ? 9.214 -2.960 10.231 1.00 85.62 174 THR A O 1
ATOM 1382 N N . SER A 1 175 ? 9.822 -0.925 9.505 1.00 88.69 175 SER A N 1
ATOM 1383 C CA . SER A 1 175 ? 10.498 -0.556 10.750 1.00 88.69 175 SER A CA 1
ATOM 1384 C C . SER A 1 175 ? 9.504 -0.390 11.900 1.00 88.69 175 SER A C 1
ATOM 1386 O O . SER A 1 175 ? 8.306 -0.170 11.701 1.00 88.69 175 SER A O 1
ATOM 1388 N N . HIS A 1 176 ? 9.999 -0.499 13.130 1.00 89.00 176 HIS A N 1
ATOM 1389 C CA . HIS A 1 176 ? 9.159 -0.403 14.320 1.00 89.00 176 HIS A CA 1
ATOM 1390 C C . HIS A 1 176 ? 8.497 0.968 14.473 1.00 89.00 176 HIS A C 1
ATOM 1392 O O . HIS A 1 176 ? 7.361 1.036 14.944 1.00 89.00 176 HIS A O 1
ATOM 1398 N N . GLU A 1 177 ? 9.168 2.030 14.038 1.00 91.62 177 GLU A N 1
ATOM 1399 C CA . GLU A 1 177 ? 8.658 3.400 14.047 1.00 91.62 177 GLU A CA 1
ATOM 1400 C C . GLU A 1 177 ? 7.464 3.537 13.100 1.00 91.62 177 GLU A C 1
ATOM 1402 O O . GLU A 1 177 ? 6.402 3.991 13.519 1.00 91.62 177 GLU A O 1
ATOM 1407 N N . VAL A 1 178 ? 7.595 3.054 11.859 1.00 92.25 178 VAL A N 1
ATOM 1408 C CA . VAL A 1 178 ? 6.508 3.109 10.868 1.00 92.25 178 VAL A CA 1
ATOM 1409 C C . VAL A 1 178 ? 5.334 2.225 11.293 1.00 92.25 178 VAL A C 1
ATOM 1411 O O . VAL A 1 178 ? 4.177 2.619 11.163 1.00 92.25 178 VAL A O 1
ATOM 1414 N N . GLN A 1 179 ? 5.606 1.044 11.857 1.00 92.25 179 GLN A N 1
ATOM 1415 C CA . GLN A 1 179 ? 4.556 0.193 12.427 1.00 92.25 179 GLN A CA 1
ATOM 1416 C C . GLN A 1 179 ? 3.769 0.928 13.522 1.00 92.25 179 GLN A C 1
ATOM 1418 O O . GLN A 1 179 ? 2.540 0.885 13.519 1.00 92.25 179 GLN A O 1
ATOM 1423 N N . ASN A 1 180 ? 4.463 1.607 14.442 1.00 94.44 180 ASN A N 1
ATOM 1424 C CA . ASN A 1 180 ? 3.832 2.378 15.514 1.00 94.44 180 ASN A CA 1
ATOM 1425 C C . ASN A 1 180 ? 2.989 3.531 14.966 1.00 94.44 180 ASN A C 1
ATOM 1427 O O . ASN A 1 180 ? 1.876 3.742 15.441 1.00 94.44 180 ASN A O 1
ATOM 1431 N N . GLU A 1 181 ? 3.490 4.245 13.959 1.00 96.56 181 GLU A N 1
ATOM 1432 C CA . GLU A 1 181 ? 2.753 5.324 13.302 1.00 96.56 181 GLU A CA 1
ATOM 1433 C C . GLU A 1 181 ? 1.451 4.804 12.678 1.00 96.56 181 GLU A C 1
ATOM 1435 O O . GLU A 1 181 ? 0.379 5.349 12.934 1.00 96.56 181 GLU A O 1
ATOM 1440 N N . ILE A 1 182 ? 1.515 3.693 11.934 1.00 95.94 182 ILE A N 1
ATOM 1441 C CA . ILE A 1 182 ? 0.331 3.069 11.327 1.00 95.94 182 ILE A CA 1
ATOM 1442 C C . ILE A 1 182 ? -0.679 2.663 12.406 1.00 95.94 182 ILE A C 1
ATOM 1444 O O . ILE A 1 182 ? -1.869 2.943 12.265 1.00 95.94 182 ILE A O 1
ATOM 1448 N N . VAL A 1 183 ? -0.230 2.030 13.493 1.00 95.88 183 VAL A N 1
ATOM 1449 C CA . VAL A 1 183 ? -1.111 1.657 14.612 1.00 95.88 183 VAL A CA 1
ATOM 1450 C C . VAL A 1 183 ? -1.733 2.896 15.263 1.00 95.88 183 VAL A C 1
ATOM 1452 O O . VAL A 1 183 ? -2.929 2.889 15.549 1.00 95.88 183 VAL A O 1
ATOM 1455 N N . GLY A 1 184 ? -0.962 3.970 15.444 1.00 97.12 184 GLY A N 1
ATOM 1456 C CA . GLY A 1 184 ? -1.448 5.248 15.963 1.00 97.12 184 GLY A CA 1
ATOM 1457 C C . GLY A 1 184 ? -2.551 5.850 15.092 1.00 97.12 184 GLY A C 1
ATOM 1458 O O . GLY A 1 184 ? -3.617 6.189 15.603 1.00 97.12 184 GLY A O 1
ATOM 1459 N N . LEU A 1 185 ? -2.346 5.893 13.771 1.00 97.19 185 LEU A N 1
ATOM 1460 C CA . LEU A 1 185 ? -3.341 6.379 12.808 1.00 97.19 185 LEU A CA 1
ATOM 1461 C C . LEU A 1 185 ? -4.621 5.532 12.822 1.00 97.19 185 LEU A C 1
ATOM 1463 O O . LEU A 1 185 ? -5.727 6.074 12.829 1.00 97.19 185 LEU A O 1
ATOM 1467 N N . LEU A 1 186 ? -4.484 4.202 12.862 1.00 95.94 186 LEU A N 1
ATOM 1468 C CA . LEU A 1 186 ? -5.626 3.289 12.960 1.00 95.94 186 LEU A CA 1
ATOM 1469 C C . LEU A 1 186 ? -6.403 3.500 14.267 1.00 95.94 186 LEU A C 1
ATOM 1471 O O . LEU A 1 186 ? -7.632 3.556 14.247 1.00 95.94 186 LEU A O 1
ATOM 1475 N N . SER A 1 187 ? -5.696 3.658 15.387 1.00 96.56 187 SER A N 1
ATOM 1476 C CA . SER A 1 187 ? -6.293 3.916 16.699 1.00 96.56 187 SER A CA 1
ATOM 1477 C C . SER A 1 187 ? -7.054 5.243 16.721 1.00 96.56 187 SER A C 1
ATOM 1479 O O . SER A 1 187 ? -8.221 5.277 17.108 1.00 96.56 187 SER A O 1
ATOM 1481 N N . GLN A 1 188 ? -6.445 6.323 16.224 1.00 97.88 188 GLN A N 1
ATOM 1482 C CA . GLN A 1 188 ? -7.076 7.641 16.151 1.00 97.88 188 GLN A CA 1
ATOM 1483 C C . GLN A 1 188 ? -8.336 7.628 15.279 1.00 97.88 188 GLN A C 1
ATOM 1485 O O . GLN A 1 188 ? -9.351 8.230 15.643 1.00 97.88 188 GLN A O 1
ATOM 1490 N N . TYR A 1 189 ? -8.291 6.929 14.142 1.00 96.62 189 TYR A N 1
ATOM 1491 C CA . TYR A 1 189 ? -9.447 6.761 13.266 1.00 96.62 189 TYR A CA 1
ATOM 1492 C C . TYR A 1 189 ? -10.601 6.054 13.988 1.00 96.62 189 TYR A C 1
ATOM 1494 O O . TYR A 1 189 ? -11.729 6.547 13.979 1.00 96.62 189 TYR A O 1
ATOM 1502 N N . VAL A 1 190 ? -10.323 4.933 14.664 1.00 96.44 190 VAL A N 1
ATOM 1503 C CA . VAL A 1 190 ? -11.337 4.187 15.427 1.00 96.44 190 VAL A CA 1
ATOM 1504 C C . VAL A 1 190 ? -11.919 5.041 16.552 1.00 96.44 190 VAL A C 1
ATOM 1506 O O . VAL A 1 190 ? -13.138 5.148 16.651 1.00 96.44 190 VAL A O 1
ATOM 1509 N N . GLN A 1 191 ? -11.077 5.698 17.352 1.00 97.19 191 GLN A N 1
ATOM 1510 C CA . GLN A 1 191 ? -11.527 6.563 18.446 1.00 97.19 191 GLN A CA 1
ATOM 1511 C C . GLN A 1 191 ? -12.428 7.693 17.943 1.00 97.19 191 GLN A C 1
ATOM 1513 O O . GLN A 1 191 ? -13.505 7.914 18.488 1.00 97.19 191 GLN A O 1
ATOM 1518 N N . THR A 1 192 ? -12.024 8.372 16.868 1.00 97.81 192 THR A N 1
ATOM 1519 C CA . THR A 1 192 ? -12.791 9.487 16.295 1.00 97.81 192 THR A CA 1
ATOM 1520 C C . THR A 1 192 ? -14.156 9.018 15.794 1.00 97.81 192 THR A C 1
ATOM 1522 O O . THR A 1 192 ? -15.167 9.660 16.071 1.00 97.81 192 THR A O 1
ATOM 1525 N N . ASN A 1 193 ? -14.206 7.866 15.122 1.00 97.56 193 ASN A N 1
ATOM 1526 C CA . ASN A 1 193 ? -15.461 7.282 14.651 1.00 97.56 193 ASN A CA 1
ATOM 1527 C C . ASN A 1 193 ? -16.376 6.849 15.796 1.00 97.56 193 ASN A C 1
ATOM 1529 O O . ASN A 1 193 ? -17.585 7.044 15.705 1.00 97.56 193 ASN A O 1
ATOM 1533 N N . LEU A 1 194 ? -15.824 6.262 16.860 1.00 96.62 194 LEU A N 1
ATOM 1534 C CA . LEU A 1 194 ? -16.602 5.884 18.039 1.00 96.62 194 LEU A CA 1
ATOM 1535 C C . LEU A 1 194 ? -17.166 7.122 18.737 1.00 96.62 194 LEU A C 1
ATOM 1537 O O . LEU A 1 194 ? -18.353 7.160 19.039 1.00 96.62 194 LEU A O 1
ATOM 1541 N N . ILE A 1 195 ? -16.353 8.164 18.927 1.00 96.62 195 ILE A N 1
ATOM 1542 C CA . ILE A 1 195 ? -16.800 9.435 19.512 1.00 96.62 195 ILE A CA 1
ATOM 1543 C C . ILE A 1 195 ? -17.924 10.053 18.677 1.00 96.62 195 ILE A C 1
ATOM 1545 O O . ILE A 1 195 ? -18.904 10.531 19.243 1.00 96.62 195 ILE A O 1
ATOM 1549 N N . HIS A 1 196 ? -17.802 10.040 17.348 1.00 97.56 196 HIS A N 1
ATOM 1550 C CA . HIS A 1 196 ? -18.850 10.533 16.455 1.00 97.56 196 HIS A CA 1
ATOM 1551 C C . HIS A 1 196 ? -20.154 9.747 16.636 1.00 97.56 196 HIS A C 1
ATOM 1553 O O . HIS A 1 196 ? -21.201 10.342 16.862 1.00 97.56 196 HIS A O 1
ATOM 1559 N N . GLN A 1 197 ? -20.085 8.413 16.627 1.00 96.88 197 GLN A N 1
ATOM 1560 C CA . GLN A 1 197 ? -21.256 7.552 16.827 1.00 96.88 197 GLN A CA 1
ATOM 1561 C C . GLN A 1 197 ? -21.919 7.767 18.192 1.00 96.88 197 GLN A C 1
ATOM 1563 O O . GLN A 1 197 ? -23.142 7.811 18.281 1.00 96.88 197 GLN A O 1
ATOM 1568 N N . ILE A 1 198 ? -21.124 7.940 19.251 1.00 96.06 198 ILE A N 1
ATOM 1569 C CA . ILE A 1 198 ? -21.636 8.220 20.598 1.00 96.06 198 ILE A CA 1
ATOM 1570 C C . ILE A 1 198 ? -22.344 9.578 20.626 1.00 96.06 198 ILE A C 1
ATOM 1572 O O . ILE A 1 198 ? -23.443 9.673 21.166 1.00 96.06 198 ILE A O 1
ATOM 1576 N N . LYS A 1 199 ? -21.753 10.618 20.026 1.00 95.75 199 LYS A N 1
ATOM 1577 C CA . LYS A 1 199 ? -22.343 11.966 19.979 1.00 95.75 199 LYS A CA 1
ATOM 1578 C C . LYS A 1 199 ? -23.634 12.030 19.164 1.00 95.75 199 LYS A C 1
ATOM 1580 O O . LYS A 1 199 ? -24.523 12.793 19.527 1.00 95.75 199 LYS A O 1
ATOM 1585 N N . ASP A 1 200 ? -23.738 11.235 18.103 1.00 97.38 200 ASP A N 1
ATOM 1586 C CA . ASP A 1 200 ? -24.953 11.139 17.286 1.00 97.38 200 ASP A CA 1
ATOM 1587 C C . ASP A 1 200 ? -26.057 10.315 17.966 1.00 97.38 200 ASP A C 1
ATOM 1589 O O . ASP A 1 200 ? -27.237 10.429 17.624 1.00 97.38 200 ASP A O 1
ATOM 1593 N N . SER A 1 201 ? -25.696 9.459 18.925 1.00 96.12 201 SER A N 1
ATOM 1594 C CA . SER A 1 201 ? -26.650 8.605 19.624 1.00 96.12 201 SER A CA 1
ATOM 1595 C C . SER A 1 201 ? -27.468 9.394 20.651 1.00 96.12 201 SER A C 1
ATOM 1597 O O . SER A 1 201 ? -26.943 10.176 21.440 1.00 96.12 201 SER A O 1
ATOM 1599 N N . LYS A 1 202 ? -28.785 9.156 20.684 1.00 96.94 202 LYS A N 1
ATOM 1600 C CA . LYS A 1 202 ? -29.679 9.784 21.673 1.00 96.94 202 LYS A CA 1
ATOM 1601 C C . LYS A 1 202 ? -29.426 9.277 23.099 1.00 96.94 202 LYS A C 1
ATOM 1603 O O . LYS A 1 202 ? -29.637 10.010 24.061 1.00 96.94 202 LYS A O 1
ATOM 1608 N N . TYR A 1 203 ? -29.021 8.017 23.226 1.00 95.56 203 TYR A N 1
ATOM 1609 C CA . TYR A 1 203 ? -28.789 7.338 24.494 1.00 95.56 203 TYR A CA 1
ATOM 1610 C C . TYR A 1 203 ? -27.556 6.443 24.364 1.00 95.56 203 TYR A C 1
ATOM 1612 O O . TYR A 1 203 ? -27.400 5.761 23.352 1.00 95.56 203 TYR A O 1
ATOM 1620 N N . PHE A 1 204 ? -26.731 6.402 25.408 1.00 94.50 204 PHE A N 1
ATOM 1621 C CA . PHE A 1 204 ? -25.605 5.481 25.538 1.00 94.50 204 PHE A CA 1
ATOM 1622 C C . PHE A 1 204 ? -25.525 4.970 26.983 1.00 94.50 204 PHE A C 1
ATOM 1624 O O . PHE A 1 204 ? -25.993 5.630 27.910 1.00 94.50 204 PHE A O 1
ATOM 1631 N N . SER A 1 205 ? -24.938 3.791 27.178 1.00 93.62 205 SER A N 1
ATOM 1632 C CA . SER A 1 205 ? -24.688 3.199 28.496 1.00 93.62 205 SER A CA 1
ATOM 1633 C C . SER A 1 205 ? -23.209 2.862 28.637 1.00 93.62 205 SER A C 1
ATOM 1635 O O . SER A 1 205 ? -22.607 2.352 27.693 1.00 93.62 205 SER A O 1
ATOM 1637 N N . ILE A 1 206 ? -22.637 3.109 29.814 1.00 93.31 206 ILE A N 1
ATOM 1638 C CA . ILE A 1 206 ? -21.257 2.745 30.147 1.00 93.31 206 ILE A CA 1
ATOM 1639 C C . ILE A 1 206 ? -21.315 1.572 31.123 1.00 93.31 206 ILE A C 1
ATOM 1641 O O . ILE A 1 206 ? -21.968 1.668 32.159 1.00 93.31 206 ILE A O 1
ATOM 1645 N N . ILE A 1 207 ? -20.644 0.474 30.780 1.00 93.69 207 ILE A N 1
ATOM 1646 C CA . ILE A 1 207 ? -20.444 -0.672 31.669 1.00 93.69 207 ILE A CA 1
ATOM 1647 C C . ILE A 1 207 ? -19.010 -0.579 32.182 1.00 93.69 207 ILE A C 1
ATOM 1649 O O . ILE A 1 207 ? -18.081 -0.452 31.386 1.00 93.69 207 ILE A O 1
ATOM 1653 N N . MET A 1 208 ? -18.846 -0.611 33.500 1.00 92.75 208 MET A N 1
ATOM 1654 C CA . MET A 1 208 ? -17.547 -0.623 34.160 1.00 92.75 208 MET A CA 1
ATOM 1655 C C . MET A 1 208 ? -17.364 -1.994 34.807 1.00 92.75 208 MET A C 1
ATOM 1657 O O . MET A 1 208 ? -18.192 -2.396 35.619 1.00 92.75 208 MET A O 1
ATOM 1661 N N . ASP A 1 209 ? -16.313 -2.701 34.405 1.00 92.81 209 ASP A N 1
ATOM 1662 C CA . ASP A 1 209 ? -15.909 -3.986 34.975 1.00 92.81 209 ASP A CA 1
ATOM 1663 C C . ASP A 1 209 ? -14.584 -3.786 35.718 1.00 92.81 209 ASP A C 1
ATOM 1665 O O . ASP A 1 209 ? -13.660 -3.170 35.179 1.00 92.81 209 ASP A O 1
ATOM 1669 N N . GLU A 1 210 ? -14.509 -4.249 36.963 1.00 89.88 210 GLU A N 1
ATOM 1670 C CA . GLU A 1 210 ? -13.309 -4.156 37.794 1.00 89.88 210 GLU A CA 1
ATOM 1671 C C . GLU A 1 210 ? -12.722 -5.556 37.970 1.00 89.88 210 GLU A C 1
ATOM 1673 O O . GLU A 1 210 ? -13.316 -6.430 38.600 1.00 89.88 210 GLU A O 1
ATOM 1678 N N . THR A 1 211 ? -11.531 -5.773 37.414 1.00 84.38 211 THR A N 1
ATOM 1679 C CA . THR A 1 211 ? -10.775 -7.014 37.593 1.00 84.38 211 THR A CA 1
ATOM 1680 C C . THR A 1 211 ? -9.593 -6.757 38.517 1.00 84.38 211 THR A C 1
ATOM 1682 O O . THR A 1 211 ? -8.721 -5.950 38.192 1.00 84.38 211 THR A O 1
ATOM 1685 N N . MET A 1 212 ? -9.533 -7.459 39.648 1.00 83.00 212 MET A N 1
ATOM 1686 C CA . MET A 1 212 ? -8.362 -7.447 40.525 1.00 83.00 212 MET A CA 1
ATOM 1687 C C . MET A 1 212 ? -7.288 -8.376 39.949 1.00 83.00 212 MET A C 1
ATOM 1689 O O . MET A 1 212 ? -7.539 -9.567 39.744 1.00 83.00 212 MET A O 1
ATOM 1693 N N . ASP A 1 213 ? -6.108 -7.827 39.661 1.00 79.06 213 ASP A N 1
ATOM 1694 C CA . ASP A 1 213 ? -4.968 -8.613 39.196 1.00 79.06 213 ASP A CA 1
ATOM 1695 C C . ASP A 1 213 ? -4.384 -9.423 40.362 1.00 79.06 213 ASP A C 1
ATOM 1697 O O . ASP A 1 213 ? -3.833 -8.873 41.316 1.00 79.06 213 ASP A O 1
ATOM 1701 N N . ASN A 1 214 ? -4.535 -10.745 40.290 1.00 73.94 214 ASN A N 1
ATOM 1702 C CA . ASN A 1 214 ? -4.064 -11.677 41.309 1.00 73.94 214 ASN A CA 1
ATOM 1703 C C . ASN A 1 214 ? -2.761 -12.373 40.894 1.00 73.94 214 ASN A C 1
ATOM 1705 O O . ASN A 1 214 ? -2.499 -13.486 41.365 1.00 73.94 214 ASN A O 1
ATOM 1709 N N . THR A 1 215 ? -1.938 -11.783 40.017 1.00 76.00 215 THR A N 1
ATOM 1710 C CA . THR A 1 215 ? -0.587 -12.307 39.785 1.00 76.00 215 THR A CA 1
ATOM 1711 C C . THR A 1 215 ? 0.261 -12.114 41.040 1.00 76.00 215 THR A C 1
ATOM 1713 O O . THR A 1 215 ? 0.982 -11.133 41.200 1.00 76.00 215 THR A O 1
ATOM 1716 N N . VAL A 1 216 ? 0.171 -13.074 41.959 1.00 64.19 216 VAL A N 1
ATOM 1717 C CA . VAL A 1 216 ? 1.173 -13.271 43.000 1.00 64.19 216 VAL A CA 1
ATOM 1718 C C . VAL A 1 216 ? 2.462 -13.621 42.267 1.00 64.19 216 VAL A C 1
ATOM 1720 O O . VAL A 1 216 ? 2.596 -14.723 41.731 1.00 64.19 216 VAL A O 1
ATOM 1723 N N . GLU A 1 217 ? 3.407 -12.683 42.213 1.00 58.19 217 GLU A N 1
ATOM 1724 C CA . GLU A 1 217 ? 4.801 -13.025 41.960 1.00 58.19 217 GLU A CA 1
ATOM 1725 C C . GLU A 1 217 ? 5.202 -14.011 43.054 1.00 58.19 217 GLU A C 1
ATOM 1727 O O . GLU A 1 217 ? 5.402 -13.623 44.201 1.00 58.19 217 GLU A O 1
ATOM 1732 N N . VAL A 1 218 ? 5.245 -15.303 42.733 1.00 55.44 218 VAL A N 1
ATOM 1733 C CA . VAL A 1 218 ? 5.839 -16.295 43.623 1.00 55.44 218 VAL A CA 1
ATOM 1734 C C . VAL A 1 218 ? 7.340 -16.019 43.573 1.00 55.44 218 VAL A C 1
ATOM 1736 O O . VAL A 1 218 ? 7.959 -16.291 42.538 1.00 55.44 218 VAL A O 1
ATOM 1739 N N . PRO A 1 219 ? 7.961 -15.454 44.626 1.00 47.56 219 PRO A N 1
ATOM 1740 C CA . PRO A 1 219 ? 9.407 -15.338 44.649 1.00 47.56 219 PRO A CA 1
ATOM 1741 C C . PRO A 1 219 ? 9.942 -16.767 44.621 1.00 47.56 219 PRO A C 1
ATOM 1743 O O . PRO A 1 219 ? 9.408 -17.619 45.329 1.00 47.56 219 PRO A O 1
ATOM 1746 N N . ASN A 1 220 ? 10.953 -17.033 43.791 1.00 52.25 220 ASN A N 1
ATOM 1747 C CA . ASN A 1 220 ? 11.649 -18.319 43.707 1.00 52.25 220 ASN A CA 1
ATOM 1748 C C . ASN A 1 220 ? 11.987 -18.856 45.112 1.00 52.25 220 ASN A C 1
ATOM 1750 O O . ASN A 1 220 ? 13.036 -18.552 45.676 1.00 52.25 220 ASN A O 1
ATOM 1754 N N . LEU A 1 221 ? 11.101 -19.677 45.665 1.00 42.69 221 LEU A N 1
ATOM 1755 C CA . LEU A 1 221 ? 11.343 -20.521 46.817 1.00 42.69 221 LEU A CA 1
ATOM 1756 C C . LEU A 1 221 ? 11.238 -21.947 46.308 1.00 42.69 221 LEU A C 1
ATOM 1758 O O . LEU A 1 221 ? 10.266 -22.328 45.655 1.00 42.69 221 LEU A O 1
ATOM 1762 N N . GLY A 1 222 ? 12.328 -22.675 46.535 1.00 43.97 222 GLY A N 1
ATOM 1763 C CA . GLY A 1 222 ? 12.570 -24.004 46.009 1.00 43.97 222 GLY A CA 1
ATOM 1764 C C . GLY A 1 222 ? 11.376 -24.935 46.172 1.00 43.97 222 GLY A C 1
ATOM 1765 O O . GLY A 1 222 ? 10.635 -24.886 47.151 1.00 43.97 222 GLY A O 1
ATOM 1766 N N . GLN A 1 223 ? 11.231 -25.792 45.167 1.00 48.44 223 GLN A N 1
ATOM 1767 C CA . GLN A 1 223 ? 10.281 -26.891 45.105 1.00 48.44 223 GLN A CA 1
ATOM 1768 C C . GLN A 1 223 ? 10.097 -27.580 46.463 1.00 48.44 223 GLN A C 1
ATOM 1770 O O . GLN A 1 223 ? 10.985 -28.306 46.902 1.00 48.44 223 GLN A O 1
ATOM 1775 N N . VAL A 1 224 ? 8.915 -27.439 47.068 1.00 39.31 224 VAL A N 1
ATOM 1776 C CA . VAL A 1 224 ? 8.362 -28.435 47.991 1.00 39.31 224 VAL A CA 1
ATOM 1777 C C . VAL A 1 224 ? 6.836 -28.451 47.866 1.00 39.31 224 VAL A C 1
ATOM 1779 O O . VAL A 1 224 ? 6.178 -27.445 48.095 1.00 39.31 224 VAL A O 1
ATOM 1782 N N . GLY A 1 225 ? 6.286 -29.629 47.562 1.00 36.50 225 GLY A N 1
ATOM 1783 C CA . GLY A 1 225 ? 5.038 -30.101 48.172 1.00 36.50 225 GLY A CA 1
ATOM 1784 C C . GLY A 1 225 ? 3.706 -29.574 47.629 1.00 36.50 225 GLY A C 1
ATOM 1785 O O . GLY A 1 225 ? 3.156 -28.603 48.123 1.00 36.50 225 GLY A O 1
ATOM 1786 N N . ASN A 1 226 ? 3.152 -30.322 46.675 1.00 40.66 226 ASN A N 1
ATOM 1787 C CA . ASN A 1 226 ? 1.762 -30.799 46.615 1.00 40.66 226 ASN A CA 1
ATOM 1788 C C . ASN A 1 226 ? 0.749 -30.213 47.637 1.00 40.66 226 ASN A C 1
ATOM 1790 O O . ASN A 1 226 ? 0.920 -30.436 48.832 1.00 40.66 226 ASN A O 1
ATOM 1794 N N . LEU A 1 227 ? -0.353 -29.606 47.158 1.00 40.06 227 LEU A N 1
ATOM 1795 C CA . LEU A 1 227 ? -1.760 -29.924 47.509 1.00 40.06 227 LEU A CA 1
ATOM 1796 C C . LEU A 1 227 ? -2.729 -28.768 47.191 1.00 40.06 227 LEU A C 1
ATOM 1798 O O . LEU A 1 227 ? -2.602 -27.664 47.710 1.00 40.06 227 LEU A O 1
ATOM 1802 N N . GLY A 1 228 ? -3.808 -29.102 46.476 1.00 35.22 228 GLY A N 1
ATOM 1803 C CA . GLY A 1 228 ? -5.131 -28.551 46.778 1.00 35.22 228 GLY A CA 1
ATOM 1804 C C . GLY A 1 228 ? -5.724 -27.575 45.766 1.00 35.22 228 GLY A C 1
ATOM 1805 O O . GLY A 1 228 ? -5.635 -26.362 45.924 1.00 35.22 228 GLY A O 1
ATOM 1806 N N . HIS A 1 229 ? -6.493 -28.116 44.818 1.00 52.19 229 HIS A N 1
ATOM 1807 C CA . HIS A 1 229 ? -7.636 -27.413 44.238 1.00 52.19 229 HIS A CA 1
ATOM 1808 C C . HIS A 1 229 ? -8.499 -26.787 45.344 1.00 52.19 229 HIS A C 1
ATOM 1810 O O . HIS A 1 229 ? -9.131 -27.509 46.113 1.00 52.19 229 HIS A O 1
ATOM 1816 N N . LYS A 1 230 ? -8.602 -25.456 45.379 1.00 40.12 230 LYS A N 1
ATOM 1817 C CA . LYS A 1 230 ? -9.739 -24.758 45.991 1.00 40.12 230 LYS A CA 1
ATOM 1818 C C . LYS A 1 230 ? -10.153 -23.582 45.119 1.00 40.12 230 LYS A C 1
ATOM 1820 O O . LYS A 1 230 ? -9.786 -22.440 45.353 1.00 40.12 230 LYS A O 1
ATOM 1825 N N . CYS A 1 231 ? -10.979 -23.893 44.126 1.00 42.41 231 CYS A N 1
ATOM 1826 C CA . CYS A 1 231 ? -11.942 -22.935 43.609 1.00 42.41 231 CYS A CA 1
ATOM 1827 C C . CYS A 1 231 ? -13.039 -22.804 44.682 1.00 42.41 231 CYS A C 1
ATOM 1829 O O . CYS A 1 231 ? -13.736 -23.777 44.970 1.00 42.41 231 CYS A O 1
ATOM 1831 N N . ARG A 1 232 ? -13.154 -21.645 45.336 1.00 38.88 232 ARG A N 1
ATOM 1832 C CA . ARG A 1 232 ? -14.326 -21.290 46.152 1.00 38.88 232 ARG A CA 1
ATOM 1833 C C . ARG A 1 232 ? -14.941 -20.026 45.572 1.00 38.88 232 ARG A C 1
ATOM 1835 O O . ARG A 1 232 ? -14.595 -18.920 45.961 1.00 38.88 232 ARG A O 1
ATOM 1842 N N . PHE A 1 233 ? -15.851 -20.240 44.630 1.00 38.19 233 PHE A N 1
ATOM 1843 C CA . PHE A 1 233 ? -16.897 -19.293 44.275 1.00 38.19 233 PHE A CA 1
ATOM 1844 C C . PHE A 1 233 ? -18.052 -19.481 45.271 1.00 38.19 233 PHE A C 1
ATOM 1846 O O . PHE A 1 233 ? -18.620 -20.567 45.358 1.00 38.19 233 PHE A O 1
ATOM 1853 N N . CYS A 1 234 ? -18.338 -18.449 46.059 1.00 36.53 234 CYS A N 1
ATOM 1854 C CA . CYS A 1 234 ? -19.586 -18.193 46.790 1.00 36.53 234 CYS A CA 1
ATOM 1855 C C . CYS A 1 234 ? -19.436 -16.743 47.290 1.00 36.53 234 CYS A C 1
ATOM 1857 O O . CYS A 1 234 ? -18.450 -16.450 47.956 1.00 36.53 234 CYS A O 1
ATOM 1859 N N . LEU A 1 235 ? -20.279 -15.778 46.937 1.00 31.95 235 LEU A N 1
ATOM 1860 C CA . LEU A 1 235 ? -21.726 -15.799 47.095 1.00 31.95 235 LEU A CA 1
ATOM 1861 C C . LEU A 1 235 ? -22.432 -14.928 46.047 1.00 31.95 235 LEU A C 1
ATOM 1863 O O . LEU A 1 235 ? -21.996 -13.828 45.724 1.00 31.95 235 LEU A O 1
ATOM 1867 N N . LEU A 1 236 ? -23.559 -15.465 45.582 1.00 33.09 236 LEU A N 1
ATOM 1868 C CA . LEU A 1 236 ? -24.730 -14.726 45.129 1.00 33.09 236 LEU A CA 1
ATOM 1869 C C . LEU A 1 236 ? -25.496 -14.197 46.353 1.00 33.09 236 LEU A C 1
ATOM 1871 O O . LEU A 1 236 ? -25.668 -14.947 47.317 1.00 33.09 236 LEU A O 1
ATOM 1875 N N . SER A 1 237 ? -26.099 -13.017 46.176 1.00 39.47 237 SER A N 1
ATOM 1876 C CA . SER A 1 237 ? -27.041 -12.279 47.050 1.00 39.47 237 SER A CA 1
ATOM 1877 C C . SER A 1 237 ? -26.408 -11.370 48.098 1.00 39.47 237 SER A C 1
ATOM 1879 O O . SER A 1 237 ? -25.806 -11.893 49.059 1.00 39.47 237 SER A O 1
#

Foldseek 3Di:
DDDDDDDDDDDDDDDDDDDDDPDDDPQDADDPVLCVVPVQWDDDPRDIDGVLVVVCVVVVHDDDDDPDCVVVVCCCVPPPVDPVVVVVSVVSVVVVPPDDPVVVVVVVVVVLVVLQVVLLVQLLVLLVVCVVVVHDQCDDPDNCPGSSNVSLVVVCVVRVSNVVQVPDPPRCCSPPVNSVVSVVVVVVVVVVVVVVVVVPDPDDDDDDDDDDDPPPPPPDDDDDDDDDDDDDDDDDD

pLDDT: mean 71.26, std 22.83, range [24.98, 97.88]

Radius of gyration: 43.67 Å; chains: 1; bounding box: 54×60×132 Å